Protein AF-A0A7W0NRJ9-F1 (afdb_monomer)

Mean predicted aligned error: 15.21 Å

Solvent-accessible surface area (backbone atoms only — not comparable to full-atom values): 19725 Å² total; per-residue (Å²): 136,92,80,89,81,91,82,90,84,88,82,87,83,92,80,91,77,92,79,79,96,82,75,88,87,76,81,85,84,82,76,90,82,81,79,84,78,66,95,60,90,52,57,76,75,44,75,50,74,46,76,39,23,44,79,23,52,74,53,70,38,83,90,74,54,32,39,38,40,37,43,63,55,18,24,75,44,75,41,65,35,34,44,39,33,23,60,34,48,59,67,90,72,71,48,91,59,50,38,50,31,61,47,27,33,37,43,31,38,41,62,90,36,46,26,86,82,11,44,32,43,37,35,38,46,48,41,82,77,87,39,88,58,90,82,30,54,46,36,37,40,30,38,86,89,64,55,54,40,82,36,66,55,44,82,42,82,93,50,27,37,38,26,57,48,39,35,63,59,54,45,65,68,41,77,79,55,89,52,87,67,55,46,55,37,34,46,45,25,37,18,34,84,64,47,68,56,50,82,80,49,68,49,68,18,30,56,54,96,71,31,60,33,90,87,47,79,61,70,92,60,46,41,29,33,38,38,38,30,43,26,66,90,52,49,54,74,79,40,22,68,57,52,44,49,50,65,67,37,63,51,97,89,36,64,56,44,71,40,44,36,34,49,42,62,54,62,59,40,62,57,68,57,54,8,29,52,49,8,46,61,47,36,73,59,61,71,42,90,54,49,75,32,29,31,40,40,18,28,32,58,18,37,59,29,49,46,38,7,38,74,56,27,70,80,83,33,47,35,41,82,62,23,70,94,36,49,81,46,74,40,68,58,77,41,88,84,46,67,63,77,73,81,78,130

Nearest PDB structures (foldseek):
  8vui-assembly1_D  TM=5.079E-01  e=4.599E-01  Homo sapiens
  5e4e-assembly1_B  TM=5.789E-01  e=2.475E+00  Homo sapiens
  6rd3-assembly1_B  TM=1.869E-01  e=3.343E+00  Klebsiella pneumoniae

Structure (mmCIF, N/CA/C/O backbone):
data_AF-A0A7W0NRJ9-F1
#
_entry.id   AF-A0A7W0NRJ9-F1
#
loop_
_atom_site.group_PDB
_atom_site.id
_atom_site.type_symbol
_atom_site.label_atom_id
_atom_site.label_alt_id
_atom_site.label_comp_id
_atom_site.label_asym_id
_atom_site.label_entity_id
_atom_site.label_seq_id
_atom_site.pdbx_PDB_ins_code
_atom_site.Cartn_x
_atom_site.Cartn_y
_atom_site.Cartn_z
_atom_site.occupancy
_atom_site.B_iso_or_equiv
_atom_site.auth_seq_id
_atom_site.auth_comp_id
_atom_site.auth_asym_id
_atom_site.auth_atom_id
_atom_site.pdbx_PDB_model_num
ATOM 1 N N . MET A 1 1 ? -35.776 -46.966 -64.853 1.00 34.44 1 MET A N 1
ATOM 2 C CA . MET A 1 1 ? -35.979 -48.423 -64.686 1.00 34.44 1 MET A CA 1
ATOM 3 C C . MET A 1 1 ? -34.654 -49.137 -64.908 1.00 34.44 1 MET A C 1
ATOM 5 O O . MET A 1 1 ? -33.998 -48.839 -65.892 1.00 34.44 1 MET A O 1
ATOM 9 N N . LYS A 1 2 ? -34.352 -50.097 -64.023 1.00 36.09 2 LYS A N 1
ATOM 10 C CA . LYS A 1 2 ? -33.257 -51.089 -64.047 1.00 36.09 2 LYS A CA 1
ATOM 11 C C . LYS A 1 2 ? -31.826 -50.587 -63.795 1.00 36.09 2 LYS A C 1
ATOM 13 O O . LYS A 1 2 ? -31.441 -49.482 -64.139 1.00 36.09 2 LYS A O 1
ATOM 18 N N . ALA A 1 3 ? -31.106 -51.437 -63.072 1.00 27.19 3 ALA A N 1
ATOM 19 C CA . ALA A 1 3 ? -30.014 -51.142 -62.161 1.00 27.19 3 ALA A CA 1
ATOM 20 C C . ALA A 1 3 ? -28.755 -51.968 -62.481 1.00 27.19 3 ALA A C 1
ATOM 22 O O . ALA A 1 3 ? -28.899 -53.057 -63.029 1.00 27.19 3 ALA A O 1
ATOM 23 N N . LYS A 1 4 ? -27.609 -51.514 -61.928 1.00 31.31 4 LYS A N 1
ATOM 24 C CA . LYS A 1 4 ? -26.447 -52.307 -61.435 1.00 31.31 4 LYS A CA 1
ATOM 25 C C . LYS A 1 4 ? -25.566 -53.050 -62.490 1.00 31.31 4 LYS A C 1
ATOM 27 O O . LYS A 1 4 ? -26.039 -53.325 -63.580 1.00 31.31 4 LYS A O 1
ATOM 32 N N . PRO A 1 5 ? -24.338 -53.515 -62.145 1.00 45.25 5 PRO A N 1
ATOM 33 C CA . PRO A 1 5 ? -23.173 -52.781 -61.612 1.00 45.25 5 PRO A CA 1
ATOM 34 C C . PRO A 1 5 ? -21.801 -53.300 -62.165 1.00 45.25 5 PRO A C 1
ATOM 36 O O . PRO A 1 5 ? -21.738 -54.260 -62.920 1.00 45.25 5 PRO A O 1
ATOM 39 N N . SER A 1 6 ? -20.704 -52.718 -61.651 1.00 31.30 6 SER A N 1
ATOM 40 C CA . SER A 1 6 ? -19.374 -53.321 -61.378 1.00 31.30 6 SER A CA 1
ATOM 41 C C . SER A 1 6 ? -18.466 -53.820 -62.515 1.00 31.30 6 SER A C 1
ATOM 43 O O . SER A 1 6 ? -18.839 -54.715 -63.261 1.00 31.30 6 SER A O 1
ATOM 45 N N . LEU A 1 7 ? -17.189 -53.402 -62.480 1.00 33.44 7 LEU A N 1
ATOM 46 C CA . LEU A 1 7 ? -16.050 -54.324 -62.308 1.00 33.44 7 LEU A CA 1
ATOM 47 C C . LEU A 1 7 ? -14.725 -53.586 -62.046 1.00 33.44 7 LEU A C 1
ATOM 49 O O . LEU A 1 7 ? -14.284 -52.735 -62.813 1.00 33.44 7 LEU A O 1
ATOM 53 N N . LEU A 1 8 ? -14.097 -53.975 -60.937 1.00 32.25 8 LEU A N 1
ATOM 54 C CA . LEU A 1 8 ? -12.696 -53.760 -60.593 1.00 32.25 8 LEU A CA 1
ATOM 55 C C . LEU A 1 8 ? -11.780 -54.486 -61.587 1.00 32.25 8 LEU A C 1
ATOM 57 O O . LEU A 1 8 ? -12.015 -55.656 -61.887 1.00 32.25 8 LEU A O 1
ATOM 61 N N . ARG A 1 9 ? -10.652 -53.867 -61.953 1.00 33.81 9 ARG A N 1
ATOM 62 C CA . ARG A 1 9 ? -9.397 -54.599 -62.182 1.00 33.81 9 ARG A CA 1
ATOM 63 C C . ARG A 1 9 ? -8.180 -53.707 -61.940 1.00 33.81 9 ARG A C 1
ATOM 65 O O . ARG A 1 9 ? -7.954 -52.718 -62.622 1.00 33.81 9 ARG A O 1
ATOM 72 N N . SER A 1 10 ? -7.417 -54.110 -60.931 1.00 32.47 10 SER A N 1
ATOM 73 C CA . SER A 1 10 ? -6.041 -53.719 -60.643 1.00 32.47 10 SER A CA 1
ATOM 74 C C . SER A 1 10 ? -5.111 -54.625 -61.454 1.00 32.47 10 SER A C 1
ATOM 76 O O . SER A 1 10 ? -5.352 -55.828 -61.442 1.00 32.47 10 SER A O 1
ATOM 78 N N . VAL A 1 11 ? -4.068 -54.072 -62.095 1.00 33.62 11 VAL A N 1
ATOM 79 C CA . VAL A 1 11 ? -2.729 -54.688 -62.229 1.00 33.62 11 VAL A CA 1
ATOM 80 C C . VAL A 1 11 ? -1.667 -53.591 -62.439 1.00 33.62 11 VAL A C 1
ATOM 82 O O . VAL A 1 11 ? -1.681 -52.864 -63.424 1.00 33.62 11 VAL A O 1
ATOM 85 N N . ARG A 1 12 ? -0.767 -53.518 -61.452 1.00 31.62 12 ARG A N 1
ATOM 86 C CA . ARG A 1 12 ? 0.677 -53.190 -61.440 1.00 31.62 12 ARG A CA 1
ATOM 87 C C . ARG A 1 12 ? 1.366 -52.821 -62.771 1.00 31.62 12 ARG A C 1
ATOM 89 O O . ARG A 1 12 ? 1.276 -53.579 -63.725 1.00 31.62 12 ARG A O 1
ATOM 96 N N . ALA A 1 13 ? 2.290 -51.854 -62.726 1.00 33.53 13 ALA A N 1
ATOM 97 C CA . ALA A 1 13 ? 3.729 -52.149 -62.603 1.00 33.53 13 ALA A CA 1
ATOM 98 C C . ALA A 1 13 ? 4.598 -50.877 -62.578 1.00 33.53 13 ALA A C 1
ATOM 100 O O . ALA A 1 13 ? 4.367 -49.913 -63.299 1.00 33.53 13 ALA A O 1
ATOM 101 N N . ASN A 1 14 ? 5.611 -50.946 -61.717 1.00 31.91 14 ASN A N 1
ATOM 102 C CA . ASN A 1 14 ? 6.700 -50.003 -61.508 1.00 31.91 14 ASN A CA 1
ATOM 103 C C . ASN A 1 14 ? 7.502 -49.727 -62.782 1.00 31.91 14 ASN A C 1
ATOM 105 O O . ASN A 1 14 ? 7.974 -50.676 -63.403 1.00 31.91 14 ASN A O 1
ATOM 109 N N . ILE A 1 15 ? 7.818 -48.455 -63.037 1.00 37.41 15 ILE A N 1
ATOM 110 C CA . ILE A 1 15 ? 9.082 -48.068 -63.672 1.00 37.41 15 ILE A CA 1
ATOM 111 C C . ILE A 1 15 ? 9.657 -46.887 -62.887 1.00 37.41 15 ILE A C 1
ATOM 113 O O . ILE A 1 15 ? 9.088 -45.799 -62.841 1.00 37.41 15 ILE A O 1
ATOM 117 N N . PHE A 1 16 ? 10.780 -47.160 -62.227 1.00 33.47 16 PHE A N 1
ATOM 118 C CA . PHE A 1 16 ? 11.675 -46.184 -61.626 1.00 33.47 16 PHE A CA 1
ATOM 119 C C . PHE A 1 16 ? 12.359 -45.360 -62.724 1.00 33.47 16 PHE A C 1
ATOM 121 O O . PHE A 1 16 ? 12.925 -45.926 -63.656 1.00 33.47 16 PHE A O 1
ATOM 128 N N . ALA A 1 17 ? 12.395 -44.041 -62.546 1.00 36.28 17 ALA A N 1
ATOM 129 C CA . ALA A 1 17 ? 13.439 -43.174 -63.083 1.00 36.28 17 ALA A CA 1
ATOM 130 C C . ALA A 1 17 ? 13.897 -42.232 -61.950 1.00 36.28 17 ALA A C 1
ATOM 132 O O . ALA A 1 17 ? 13.049 -41.749 -61.193 1.00 36.28 17 ALA A O 1
ATOM 133 N N . PRO A 1 18 ? 15.211 -42.013 -61.763 1.00 37.62 18 PRO A N 1
ATOM 134 C CA . PRO A 1 18 ? 15.741 -41.313 -60.601 1.00 37.62 18 PRO A CA 1
ATOM 135 C C . PRO A 1 18 ? 15.614 -39.800 -60.801 1.00 37.62 18 PRO A C 1
ATOM 137 O O . PRO A 1 18 ? 16.120 -39.254 -61.779 1.00 37.62 18 PRO A O 1
ATOM 140 N N . LEU A 1 19 ? 14.950 -39.115 -59.868 1.00 37.81 19 LEU A N 1
ATOM 141 C CA . LEU A 1 19 ? 14.938 -37.655 -59.808 1.00 37.81 19 LEU A CA 1
ATOM 142 C C . LEU A 1 19 ? 15.824 -37.172 -58.662 1.00 37.81 19 LEU A C 1
ATOM 144 O O . LEU A 1 19 ? 15.812 -37.706 -57.555 1.00 37.81 19 LEU A O 1
ATOM 148 N N . SER A 1 20 ? 16.621 -36.176 -59.021 1.00 42.75 20 SER A N 1
ATOM 149 C CA . SER A 1 20 ? 17.814 -35.659 -58.371 1.00 42.75 20 SER A CA 1
ATOM 150 C C . SER A 1 20 ? 17.595 -34.996 -57.012 1.00 42.75 20 SER A C 1
ATOM 152 O O . SER A 1 20 ? 16.600 -34.321 -56.745 1.00 42.75 20 SER A O 1
ATOM 154 N N . ASP A 1 21 ? 18.631 -35.136 -56.199 1.00 52.66 21 ASP A N 1
ATOM 155 C CA . ASP A 1 21 ? 18.751 -34.832 -54.781 1.00 52.66 21 ASP A CA 1
ATOM 156 C C . ASP A 1 21 ? 19.113 -33.357 -54.492 1.00 52.66 21 ASP A C 1
ATOM 158 O O . ASP A 1 21 ? 20.186 -33.070 -53.973 1.00 52.66 21 ASP A O 1
ATOM 162 N N . GLN A 1 22 ? 18.258 -32.385 -54.859 1.00 44.44 22 GLN A N 1
ATOM 163 C CA . GLN A 1 22 ? 18.506 -30.955 -54.548 1.00 44.44 22 GLN A CA 1
ATOM 164 C C . GLN A 1 22 ? 17.258 -30.085 -54.274 1.00 44.44 22 GLN A C 1
ATOM 166 O O . GLN A 1 22 ? 17.263 -28.874 -54.495 1.00 44.44 22 GLN A O 1
ATOM 171 N N . SER A 1 23 ? 16.162 -30.645 -53.748 1.00 38.38 23 SER A N 1
ATOM 172 C CA . SER A 1 23 ? 14.974 -29.817 -53.418 1.00 38.38 23 SER A CA 1
ATOM 173 C C . SER A 1 23 ? 14.207 -30.218 -52.155 1.00 38.38 23 SER A C 1
ATOM 175 O O . SER A 1 23 ? 13.103 -29.731 -51.930 1.00 38.38 23 SER A O 1
ATOM 177 N N . ARG A 1 24 ? 14.774 -31.076 -51.294 1.00 40.62 24 ARG A N 1
ATOM 178 C CA . ARG A 1 24 ? 14.127 -31.515 -50.038 1.00 40.62 24 ARG A CA 1
ATOM 179 C C . ARG A 1 24 ? 14.558 -30.754 -48.777 1.00 40.62 24 ARG A C 1
ATOM 181 O O . ARG A 1 24 ? 14.032 -31.018 -47.704 1.00 40.62 24 ARG A O 1
ATOM 188 N N . ILE A 1 25 ? 15.413 -29.739 -48.903 1.00 44.75 25 ILE A N 1
ATOM 189 C CA . ILE A 1 25 ? 15.773 -28.816 -47.814 1.00 44.75 25 ILE A CA 1
ATOM 190 C C . ILE A 1 25 ? 15.317 -27.411 -48.214 1.00 44.75 25 ILE A C 1
ATOM 192 O O . ILE A 1 25 ? 16.135 -26.594 -48.620 1.00 44.75 25 ILE A O 1
ATOM 196 N N . ARG A 1 26 ? 14.000 -27.159 -48.202 1.00 37.75 26 ARG A N 1
ATOM 197 C CA . ARG A 1 26 ? 13.393 -25.800 -48.198 1.00 37.75 26 ARG A CA 1
ATOM 198 C C . ARG A 1 26 ? 11.864 -25.763 -48.048 1.00 37.75 26 ARG A C 1
ATOM 200 O O . ARG A 1 26 ? 11.296 -24.681 -48.046 1.00 37.75 26 ARG A O 1
ATOM 207 N N . VAL A 1 27 ? 11.200 -26.902 -47.822 1.00 34.47 27 VAL A N 1
ATOM 208 C CA . VAL A 1 27 ? 9.746 -26.978 -47.542 1.00 34.47 27 VAL A CA 1
ATOM 209 C C . VAL A 1 27 ? 9.474 -27.555 -46.138 1.00 34.47 27 VAL A C 1
ATOM 211 O O . VAL A 1 27 ? 8.474 -28.214 -45.900 1.00 34.47 27 VAL A O 1
ATOM 214 N N . LEU A 1 28 ? 10.375 -27.304 -45.176 1.00 32.22 28 LEU A N 1
ATOM 215 C CA . LEU A 1 28 ? 10.185 -27.674 -43.760 1.00 32.22 28 LEU A CA 1
ATOM 216 C C . LEU A 1 28 ? 10.153 -26.465 -42.800 1.00 32.22 28 LEU A C 1
ATOM 218 O O . LEU A 1 28 ? 10.250 -26.639 -41.590 1.00 32.22 28 LEU A O 1
ATOM 222 N N . CYS A 1 29 ? 10.005 -25.240 -43.317 1.00 33.81 29 CYS A N 1
ATOM 223 C CA . CYS A 1 29 ? 9.881 -24.028 -42.489 1.00 33.81 29 CYS A CA 1
ATOM 224 C C . CYS A 1 29 ? 8.670 -23.146 -42.831 1.00 33.81 29 CYS A C 1
ATOM 226 O O . CYS A 1 29 ? 8.596 -22.023 -42.344 1.00 33.81 29 CYS A O 1
ATOM 228 N N . LEU A 1 30 ? 7.716 -23.612 -43.644 1.00 34.53 30 LEU A N 1
ATOM 229 C CA . LEU A 1 30 ? 6.590 -22.769 -44.059 1.00 34.53 30 LEU A CA 1
ATOM 230 C C . LEU A 1 30 ? 5.274 -23.553 -44.196 1.00 34.53 30 LEU A C 1
ATOM 232 O O . LEU A 1 30 ? 4.778 -23.776 -45.291 1.00 34.53 30 LEU A O 1
ATOM 236 N N . ALA A 1 31 ? 4.747 -23.989 -43.052 1.00 31.72 31 ALA A N 1
ATOM 237 C CA . ALA A 1 31 ? 3.330 -24.251 -42.763 1.00 31.72 31 ALA A CA 1
ATOM 238 C C . ALA A 1 31 ? 3.253 -24.474 -41.237 1.00 31.72 31 ALA A C 1
ATOM 240 O O . ALA A 1 31 ? 3.707 -25.492 -40.732 1.00 31.72 31 ALA A O 1
ATOM 241 N N . ALA A 1 32 ? 3.003 -23.452 -40.421 1.00 36.69 32 ALA A N 1
ATOM 242 C CA . ALA A 1 32 ? 1.667 -22.945 -40.116 1.00 36.69 32 ALA A CA 1
ATOM 243 C C . ALA A 1 32 ? 0.686 -24.061 -39.710 1.00 36.69 32 ALA A C 1
ATOM 245 O O . ALA A 1 32 ? 0.017 -24.632 -40.559 1.00 36.69 32 ALA A O 1
ATOM 246 N N . THR A 1 33 ? 0.573 -24.294 -38.401 1.00 38.38 33 THR A N 1
ATOM 247 C CA . THR A 1 33 ? -0.696 -24.614 -37.720 1.00 38.38 33 THR A CA 1
ATOM 248 C C . THR A 1 33 ? -0.498 -24.284 -36.238 1.00 38.38 33 THR A C 1
ATOM 250 O O . THR A 1 33 ? 0.331 -24.899 -35.579 1.00 38.38 33 THR A O 1
ATOM 253 N N . ILE A 1 34 ? -0.969 -23.124 -35.779 1.00 37.94 34 ILE A N 1
ATOM 254 C CA . ILE A 1 34 ? -2.354 -22.839 -35.356 1.00 37.94 34 ILE A CA 1
ATOM 255 C C . ILE A 1 34 ? -2.509 -23.138 -33.859 1.00 37.94 34 ILE A C 1
ATOM 257 O O . ILE A 1 34 ? -2.571 -24.281 -33.428 1.00 37.94 34 ILE A O 1
ATOM 261 N N . PHE A 1 35 ? -2.545 -22.035 -33.105 1.00 37.84 35 PHE A N 1
ATOM 262 C CA . PHE A 1 35 ? -3.502 -21.765 -32.037 1.00 37.84 35 PHE A CA 1
ATOM 263 C C . PHE A 1 35 ? -3.818 -22.928 -31.085 1.00 37.84 35 PHE A C 1
ATOM 265 O O . PHE A 1 35 ? -4.818 -23.624 -31.230 1.00 37.84 35 PHE A O 1
ATOM 272 N N . CYS A 1 36 ? -3.080 -22.980 -29.979 1.00 27.23 36 CYS A N 1
ATOM 273 C CA . CYS A 1 36 ? -3.780 -23.068 -28.704 1.00 27.23 36 CYS A CA 1
ATOM 274 C C . CYS A 1 36 ? -4.174 -21.640 -28.319 1.00 27.23 36 CYS A C 1
ATOM 276 O O . CYS A 1 36 ? -3.378 -20.907 -27.737 1.00 27.23 36 CYS A O 1
ATOM 278 N N . ALA A 1 37 ? -5.401 -21.245 -28.675 1.00 33.56 37 ALA A N 1
ATOM 279 C CA . ALA A 1 37 ? -6.113 -20.209 -27.939 1.00 33.56 37 ALA A CA 1
ATOM 280 C C . ALA A 1 37 ? -6.308 -20.725 -26.510 1.00 33.56 37 ALA A C 1
ATOM 282 O O . ALA A 1 37 ? -7.325 -21.328 -26.179 1.00 33.56 37 ALA A O 1
ATOM 283 N N . SER A 1 38 ? -5.324 -20.489 -25.649 1.00 31.44 38 SER A N 1
ATOM 284 C CA . SER A 1 38 ? -5.670 -20.137 -24.285 1.00 31.44 38 SER A CA 1
ATOM 285 C C . SER A 1 38 ? -6.318 -18.764 -24.374 1.00 31.44 38 SER A C 1
ATOM 287 O O . SER A 1 38 ? -5.691 -17.821 -24.854 1.00 31.44 38 SER A O 1
ATOM 289 N N . ILE A 1 39 ? -7.578 -18.669 -23.965 1.00 37.59 39 ILE A N 1
ATOM 290 C CA . ILE A 1 39 ? -8.245 -17.405 -23.662 1.00 37.59 39 ILE A CA 1
ATOM 291 C C . ILE A 1 39 ? -7.386 -16.743 -22.577 1.00 37.59 39 ILE A C 1
ATOM 293 O O . ILE A 1 39 ? -7.495 -17.081 -21.403 1.00 37.59 39 ILE A O 1
ATOM 297 N N . ALA A 1 40 ? -6.437 -15.910 -22.985 1.00 40.59 40 ALA A N 1
ATOM 298 C CA . ALA A 1 40 ? -5.506 -15.229 -22.105 1.00 40.59 40 ALA A CA 1
ATOM 299 C C . ALA A 1 40 ? -5.586 -13.739 -22.426 1.00 40.59 40 ALA A C 1
ATOM 301 O O . ALA A 1 40 ? -5.553 -13.342 -23.589 1.00 40.59 40 ALA A O 1
ATOM 302 N N . ASP A 1 41 ? -5.779 -12.956 -21.373 1.00 55.06 41 ASP A N 1
ATOM 303 C CA . ASP A 1 41 ? -5.883 -11.503 -21.382 1.00 55.06 41 ASP A CA 1
ATOM 304 C C . ASP A 1 41 ? -4.777 -10.836 -22.235 1.00 55.06 41 ASP A C 1
ATOM 306 O O . ASP A 1 41 ? -3.597 -11.130 -22.052 1.00 55.06 41 ASP A O 1
ATOM 310 N N . GLY A 1 42 ? -5.171 -9.898 -23.111 1.00 65.06 42 GLY A N 1
ATOM 311 C CA . GLY A 1 42 ? -4.299 -8.970 -23.851 1.00 65.06 42 GLY A CA 1
ATOM 312 C C . GLY A 1 42 ? -3.677 -9.503 -25.153 1.00 65.06 42 GLY A C 1
ATOM 313 O O . GLY A 1 42 ? -2.989 -10.516 -25.166 1.00 65.06 42 GLY A O 1
ATOM 314 N N . ALA A 1 43 ? -3.869 -8.790 -26.270 1.00 88.25 43 ALA A N 1
ATOM 315 C CA . ALA A 1 43 ? -3.147 -9.047 -27.518 1.00 88.25 43 ALA A CA 1
ATOM 316 C C . ALA A 1 43 ? -1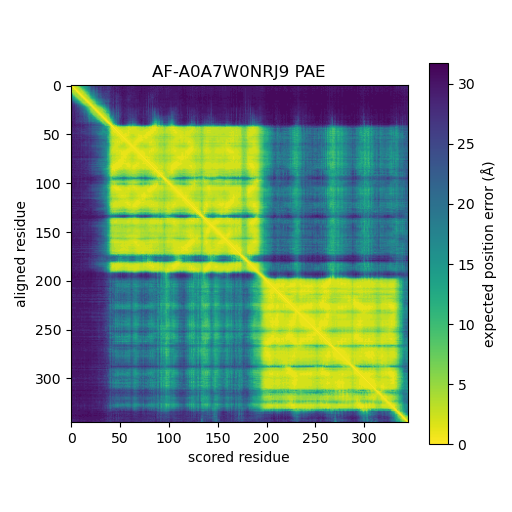.777 -8.350 -27.485 1.00 88.25 43 ALA A C 1
ATOM 318 O O . ALA A 1 43 ? -1.704 -7.163 -27.179 1.00 88.25 43 ALA A O 1
ATOM 319 N N . THR A 1 44 ? -0.690 -9.041 -27.835 1.00 92.44 44 THR A N 1
ATOM 320 C CA . THR A 1 44 ? 0.640 -8.413 -27.906 1.00 92.44 44 THR A CA 1
ATOM 321 C C . THR A 1 44 ? 0.693 -7.376 -29.033 1.00 92.44 44 THR A C 1
ATOM 323 O O . THR A 1 44 ? 0.576 -7.723 -30.207 1.00 92.44 44 THR A O 1
ATOM 326 N N . LEU A 1 45 ? 0.892 -6.104 -28.676 1.00 92.38 45 LEU A N 1
ATOM 327 C CA . LEU A 1 45 ? 1.046 -4.981 -29.609 1.00 92.38 45 LEU A CA 1
ATOM 328 C C . LEU A 1 45 ? 2.464 -4.900 -30.174 1.00 92.38 45 LEU A C 1
ATOM 330 O O . LEU A 1 45 ? 2.663 -4.529 -31.328 1.00 92.38 45 LEU A O 1
ATOM 334 N N . PHE A 1 46 ? 3.458 -5.222 -29.348 1.00 95.12 46 PHE A N 1
ATOM 335 C CA . PHE A 1 46 ? 4.864 -5.128 -29.712 1.00 95.12 46 PHE A CA 1
ATOM 336 C C . PHE A 1 46 ? 5.703 -6.148 -28.945 1.00 95.12 46 PHE A C 1
ATOM 338 O O . PHE A 1 46 ? 5.505 -6.364 -27.752 1.00 95.12 46 PHE A O 1
ATOM 345 N N . SER A 1 47 ? 6.687 -6.747 -29.613 1.00 96.62 47 SER A N 1
ATOM 346 C CA . SER A 1 47 ? 7.699 -7.573 -28.960 1.00 96.62 47 SER A CA 1
ATOM 347 C C . SER A 1 47 ? 9.028 -7.449 -29.688 1.00 96.62 47 SER A C 1
ATOM 349 O O . SER A 1 47 ? 9.111 -7.665 -30.897 1.00 96.62 47 SER A O 1
ATOM 351 N N . GLN A 1 48 ? 10.081 -7.114 -28.950 1.00 97.25 48 GLN A N 1
ATOM 352 C CA . GLN A 1 48 ? 11.437 -7.012 -29.475 1.00 97.25 48 GLN A CA 1
ATOM 353 C C . GLN A 1 48 ? 12.397 -7.748 -28.556 1.00 97.25 48 GLN A C 1
ATOM 355 O O . GLN A 1 48 ? 12.376 -7.570 -27.342 1.00 97.25 48 GLN A O 1
ATOM 360 N N . THR A 1 49 ? 13.282 -8.552 -29.147 1.00 97.12 49 THR A N 1
ATOM 361 C CA . THR A 1 49 ? 14.427 -9.136 -28.444 1.00 97.12 49 THR A CA 1
ATOM 362 C C . THR A 1 49 ? 15.719 -8.653 -29.080 1.00 97.12 49 THR A C 1
ATOM 364 O O . THR A 1 49 ? 15.959 -8.907 -30.259 1.00 97.12 49 THR A O 1
ATOM 367 N N . ALA A 1 50 ? 16.574 -8.001 -28.296 1.00 96.81 50 ALA A N 1
ATOM 368 C CA . ALA A 1 50 ? 17.892 -7.547 -28.726 1.00 96.81 50 ALA A CA 1
ATOM 369 C C . ALA A 1 50 ? 18.992 -8.212 -27.894 1.00 96.81 50 ALA A C 1
ATOM 371 O O . ALA A 1 50 ? 18.830 -8.459 -26.702 1.00 96.81 50 ALA A O 1
ATOM 372 N N . LYS A 1 51 ? 20.140 -8.505 -28.514 1.00 97.12 51 LYS A N 1
ATOM 373 C CA . LYS A 1 51 ? 21.334 -8.963 -27.789 1.00 97.12 51 LYS A CA 1
ATOM 374 C C . LYS A 1 51 ? 22.152 -7.747 -27.365 1.00 97.12 51 LYS A C 1
ATOM 376 O O . LYS A 1 51 ? 22.920 -7.224 -28.168 1.00 97.12 51 LYS A O 1
ATOM 381 N N . ILE A 1 52 ? 22.001 -7.328 -26.113 1.00 97.12 52 ILE A N 1
ATOM 382 C CA . ILE A 1 52 ? 22.694 -6.164 -25.548 1.00 97.12 52 ILE A CA 1
ATOM 383 C C . ILE A 1 52 ? 23.970 -6.626 -24.843 1.00 97.12 52 ILE A C 1
ATOM 385 O O . ILE A 1 52 ? 23.982 -7.661 -24.179 1.00 97.12 52 ILE A O 1
ATOM 389 N N . GLY A 1 53 ? 25.073 -5.902 -25.041 1.00 95.88 53 GLY A N 1
ATOM 390 C CA . GLY A 1 53 ? 26.374 -6.184 -24.426 1.00 95.88 53 GLY A CA 1
ATOM 391 C C . GLY A 1 53 ? 26.976 -4.945 -23.767 1.00 95.88 53 GLY A C 1
ATOM 392 O O . GLY A 1 53 ? 26.266 -4.001 -23.444 1.00 95.88 53 GLY A O 1
ATOM 393 N N . ARG A 1 54 ? 28.304 -4.924 -23.604 1.00 96.69 54 ARG A N 1
ATOM 394 C CA . ARG A 1 54 ? 29.030 -3.841 -22.909 1.00 96.69 54 ARG A CA 1
ATOM 395 C C . ARG A 1 54 ? 28.843 -2.448 -23.511 1.00 96.69 54 ARG A C 1
ATOM 397 O O . ARG A 1 54 ? 29.015 -1.474 -22.797 1.00 96.69 54 ARG A O 1
ATOM 404 N N . SER A 1 55 ? 28.509 -2.338 -24.793 1.00 97.06 55 SER A N 1
ATOM 405 C CA . SER A 1 55 ? 28.234 -1.051 -25.442 1.00 97.06 55 SER A CA 1
ATOM 406 C C . SER A 1 55 ? 26.913 -0.412 -25.003 1.00 97.06 55 SER A C 1
ATOM 408 O O . SER A 1 55 ? 26.644 0.712 -25.406 1.00 97.06 55 SER A O 1
ATOM 410 N N . GLY A 1 56 ? 26.080 -1.121 -24.233 1.00 97.12 56 GLY A N 1
ATOM 411 C CA . GLY A 1 56 ? 24.707 -0.706 -23.975 1.00 97.12 56 GLY A CA 1
ATOM 412 C C . GLY A 1 56 ? 23.813 -0.915 -25.197 1.00 97.12 56 GLY A C 1
ATOM 413 O O . GLY A 1 56 ? 24.183 -1.614 -26.153 1.00 97.12 56 GLY A O 1
ATOM 414 N N . GLY A 1 57 ? 22.618 -0.339 -25.145 1.00 97.12 57 GLY A N 1
ATOM 415 C CA . GLY A 1 57 ? 21.644 -0.377 -26.231 1.00 97.12 57 GLY A CA 1
ATOM 416 C C . GLY A 1 57 ? 20.241 -0.007 -25.768 1.00 97.12 57 GLY A C 1
ATOM 417 O O . GLY A 1 57 ? 20.002 0.198 -24.582 1.00 97.12 57 GLY A O 1
ATOM 418 N N . THR A 1 58 ? 19.307 0.030 -26.712 1.00 97.00 58 THR A N 1
ATOM 419 C CA . THR A 1 58 ? 17.905 0.367 -26.447 1.00 97.00 58 THR A CA 1
ATOM 420 C C . THR A 1 58 ? 16.997 -0.704 -27.037 1.00 97.00 58 THR A C 1
ATOM 422 O O . THR A 1 58 ? 17.257 -1.222 -28.126 1.00 97.00 58 THR A O 1
ATOM 425 N N . VAL A 1 59 ? 15.930 -1.032 -26.315 1.00 97.06 59 VAL A N 1
ATOM 426 C CA . VAL A 1 59 ? 14.763 -1.757 -26.832 1.00 97.06 59 VAL A CA 1
ATOM 427 C C . VAL A 1 59 ? 13.529 -0.907 -26.581 1.00 97.06 59 VAL A C 1
ATOM 429 O O . VAL A 1 59 ? 13.417 -0.285 -25.528 1.00 97.06 59 VAL A O 1
ATOM 432 N N . GLY A 1 60 ? 12.612 -0.829 -27.537 1.00 95.62 60 GLY A N 1
ATOM 433 C CA . GLY A 1 60 ? 11.482 0.085 -27.408 1.00 95.62 60 GLY A CA 1
ATOM 434 C C . GLY A 1 60 ? 10.523 0.051 -28.584 1.00 95.62 60 GLY A C 1
ATOM 435 O O . GLY A 1 60 ? 10.879 -0.392 -29.674 1.00 95.62 60 GLY A O 1
ATOM 436 N N . SER A 1 61 ? 9.312 0.539 -28.342 1.00 94.75 61 SER A N 1
ATOM 437 C CA . SER A 1 61 ? 8.237 0.681 -29.315 1.00 94.75 61 SER A CA 1
ATOM 438 C C . SER A 1 61 ? 7.844 2.144 -29.412 1.00 94.75 61 SER A C 1
ATOM 440 O O . SER A 1 61 ? 7.301 2.692 -28.458 1.00 94.75 61 SER A O 1
ATOM 442 N N . SER A 1 62 ? 8.050 2.757 -30.577 1.00 92.00 62 SER A N 1
ATOM 443 C CA . SER A 1 62 ? 7.534 4.101 -30.850 1.00 92.00 62 SER A CA 1
ATOM 444 C C . SER A 1 62 ? 6.008 4.133 -30.933 1.00 92.00 62 SER A C 1
ATOM 446 O O . SER A 1 62 ? 5.402 5.146 -30.622 1.00 92.00 62 SER A O 1
ATOM 448 N N . THR A 1 63 ? 5.365 3.027 -31.324 1.00 88.50 63 THR A N 1
ATOM 449 C CA . THR A 1 63 ? 3.899 2.945 -31.414 1.00 88.50 63 THR A CA 1
ATOM 450 C C . THR A 1 63 ? 3.232 2.916 -30.042 1.00 88.50 63 THR A C 1
ATOM 452 O O . THR A 1 63 ? 2.134 3.439 -29.896 1.00 88.50 63 THR A O 1
ATOM 455 N N . ALA A 1 64 ? 3.876 2.297 -29.050 1.00 89.44 64 ALA A N 1
ATOM 456 C CA . ALA A 1 64 ? 3.368 2.240 -27.679 1.00 89.44 64 ALA A CA 1
ATOM 457 C C . ALA A 1 64 ? 4.018 3.276 -26.745 1.00 89.44 64 ALA A C 1
ATOM 459 O O . ALA A 1 64 ? 3.681 3.306 -25.566 1.00 89.44 64 ALA A O 1
ATOM 460 N N . ASP A 1 65 ? 4.956 4.072 -27.265 1.00 93.69 65 ASP A N 1
ATOM 461 C CA . ASP A 1 65 ? 5.745 5.075 -26.539 1.00 93.69 65 ASP A CA 1
ATOM 462 C C . ASP A 1 65 ? 6.488 4.516 -25.304 1.00 93.69 65 ASP A C 1
ATOM 464 O O . ASP A 1 65 ? 6.575 5.120 -24.238 1.00 93.69 65 ASP A O 1
ATOM 468 N N . VAL A 1 66 ? 7.017 3.294 -25.437 1.00 95.88 66 VAL A N 1
ATOM 469 C CA . VAL A 1 66 ? 7.728 2.575 -24.366 1.00 95.88 66 VAL A CA 1
ATOM 470 C C . VAL A 1 66 ? 9.174 2.355 -24.771 1.00 95.88 66 VAL A C 1
ATOM 472 O O . VAL A 1 66 ? 9.439 1.729 -25.800 1.00 95.88 66 VAL A O 1
ATOM 475 N N . PHE A 1 67 ? 10.118 2.767 -23.924 1.00 96.69 67 PHE A N 1
ATOM 476 C CA . PHE A 1 67 ? 11.549 2.610 -24.188 1.00 96.69 67 PHE A CA 1
ATOM 477 C C . PHE A 1 67 ? 12.302 2.110 -22.961 1.00 96.69 67 PHE A C 1
ATOM 479 O O . PHE A 1 67 ? 12.064 2.543 -21.839 1.00 96.69 67 PHE A O 1
ATOM 486 N N . VAL A 1 68 ? 13.260 1.215 -23.182 1.00 97.31 68 VAL A N 1
ATOM 487 C CA . VAL A 1 68 ? 14.223 0.772 -22.175 1.00 97.31 68 VAL A CA 1
ATOM 488 C C . VAL A 1 68 ? 15.619 0.980 -22.736 1.00 97.31 68 VAL A C 1
ATOM 490 O O . 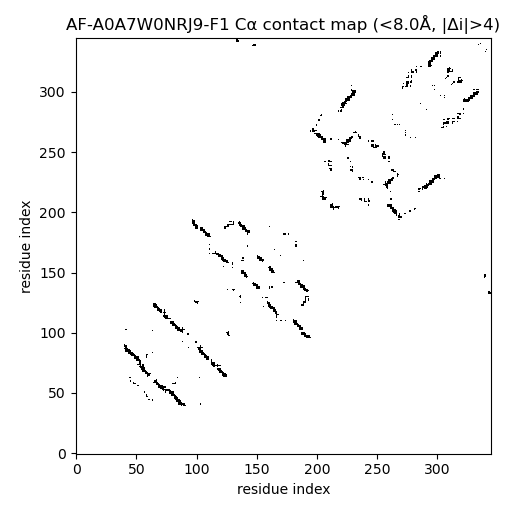VAL A 1 68 ? 16.011 0.337 -23.713 1.00 97.31 68 VAL A O 1
ATOM 493 N N . THR A 1 69 ? 16.373 1.864 -22.097 1.00 97.75 69 THR A N 1
ATOM 494 C CA . THR A 1 69 ? 17.768 2.157 -22.424 1.00 97.75 69 THR A CA 1
ATOM 495 C C . THR A 1 69 ? 18.678 1.522 -21.386 1.00 97.75 69 THR A C 1
ATOM 497 O O . THR A 1 69 ? 18.447 1.619 -20.182 1.00 97.75 69 THR A O 1
ATOM 500 N N . ILE A 1 70 ? 19.717 0.850 -21.867 1.00 97.38 70 ILE A N 1
ATOM 501 C CA . ILE A 1 70 ? 20.726 0.170 -21.064 1.00 97.38 70 ILE A CA 1
ATOM 502 C C . ILE A 1 70 ? 22.050 0.887 -21.280 1.00 97.38 70 ILE A C 1
ATOM 504 O O . ILE A 1 70 ? 22.558 0.920 -22.406 1.00 97.38 70 ILE A O 1
ATOM 508 N N . ASP A 1 71 ? 22.609 1.426 -20.200 1.00 96.62 71 ASP A N 1
ATOM 509 C CA . ASP A 1 71 ? 23.819 2.239 -20.268 1.00 96.62 71 ASP A CA 1
ATOM 510 C C . ASP A 1 71 ? 25.045 1.410 -20.704 1.00 96.62 71 ASP A C 1
ATOM 512 O O . ASP A 1 71 ? 25.147 0.208 -20.406 1.00 96.62 71 ASP A O 1
ATOM 516 N N . PRO A 1 72 ? 26.028 2.024 -21.389 1.00 97.19 72 PRO A N 1
ATOM 517 C CA . PRO A 1 72 ? 27.319 1.390 -21.624 1.00 97.19 72 PRO A CA 1
ATOM 518 C C . PRO A 1 72 ? 27.947 0.892 -20.313 1.00 97.19 72 PRO A C 1
ATOM 520 O O . PRO A 1 72 ? 27.959 1.581 -19.299 1.00 97.19 72 PRO A O 1
ATOM 523 N N . GLY A 1 73 ? 28.474 -0.331 -20.319 1.00 95.69 73 GLY A N 1
ATOM 524 C CA . GLY A 1 73 ? 29.061 -0.977 -19.141 1.00 95.69 73 GLY A CA 1
ATOM 525 C C . GLY A 1 73 ? 28.055 -1.617 -18.177 1.00 95.69 73 GLY A C 1
ATOM 526 O O . GLY A 1 73 ? 28.476 -2.353 -17.281 1.00 95.69 73 GLY A O 1
ATOM 527 N N . ALA A 1 74 ? 26.743 -1.437 -18.377 1.00 96.56 74 ALA A N 1
ATOM 528 C CA . ALA A 1 74 ? 25.725 -2.080 -17.544 1.00 96.56 74 ALA A CA 1
ATOM 529 C C . ALA A 1 74 ? 25.758 -3.615 -17.660 1.00 96.56 74 ALA A C 1
ATOM 531 O O . ALA A 1 74 ? 25.479 -4.327 -16.700 1.00 96.56 74 ALA A O 1
ATOM 532 N N . PHE A 1 75 ? 26.118 -4.154 -18.828 1.00 97.06 75 PHE A N 1
ATOM 533 C CA . PHE A 1 75 ? 26.183 -5.599 -19.070 1.00 97.06 75 PHE A CA 1
ATOM 534 C C . PHE A 1 75 ? 27.641 -6.065 -19.171 1.00 97.06 75 PHE A C 1
ATOM 536 O O . PHE A 1 75 ? 28.416 -5.555 -19.976 1.00 97.06 75 PHE A O 1
ATOM 543 N N . THR A 1 76 ? 28.014 -7.096 -18.412 1.00 96.69 76 THR A N 1
ATOM 544 C CA . THR A 1 76 ? 29.362 -7.700 -18.397 1.00 96.69 76 THR A CA 1
ATOM 545 C C . THR A 1 76 ? 29.652 -8.552 -19.637 1.00 96.69 76 THR A C 1
ATOM 547 O O . THR A 1 76 ? 30.815 -8.682 -20.042 1.00 96.69 76 THR A O 1
ATOM 550 N N . ARG A 1 77 ? 28.604 -9.099 -20.269 1.00 96.00 77 ARG A N 1
ATOM 551 C CA . ARG A 1 77 ? 28.639 -9.895 -21.508 1.00 96.00 77 ARG A CA 1
ATOM 552 C C . ARG A 1 77 ? 27.346 -9.731 -22.309 1.00 96.00 77 ARG A C 1
ATOM 554 O O . ARG A 1 77 ? 26.363 -9.208 -21.796 1.00 96.00 77 ARG A O 1
ATOM 561 N N . ARG A 1 78 ? 27.344 -10.174 -23.573 1.00 97.00 78 ARG A N 1
ATOM 562 C CA . ARG A 1 78 ? 26.142 -10.118 -24.423 1.00 97.00 78 ARG A CA 1
ATOM 563 C C . ARG A 1 78 ? 25.043 -11.023 -23.863 1.00 97.00 78 ARG A C 1
ATOM 565 O O . ARG A 1 78 ? 25.291 -12.207 -23.652 1.00 97.00 78 ARG A O 1
ATOM 572 N N . SER A 1 79 ? 23.840 -10.484 -23.697 1.00 95.69 79 SER A N 1
ATOM 573 C CA . SER A 1 79 ? 22.664 -11.213 -23.220 1.00 95.69 79 SER A CA 1
ATOM 574 C C . SER A 1 79 ? 21.400 -10.762 -23.960 1.00 95.69 79 SER A C 1
ATOM 576 O O . SER A 1 79 ? 21.308 -9.589 -24.333 1.00 95.69 79 SER A O 1
ATOM 578 N N . PRO A 1 80 ? 20.437 -11.661 -24.238 1.00 96.12 80 PRO A N 1
ATOM 579 C CA . PRO A 1 80 ? 19.150 -11.258 -24.785 1.00 96.12 80 PRO A CA 1
ATOM 580 C C . PRO A 1 80 ? 18.339 -10.457 -23.760 1.00 96.12 80 PRO A C 1
ATOM 582 O O . PRO A 1 80 ? 18.134 -10.902 -22.632 1.00 96.12 80 PRO A O 1
ATOM 585 N N . VAL A 1 81 ? 17.834 -9.311 -24.202 1.00 96.81 81 VAL A N 1
ATOM 586 C CA . VAL A 1 81 ? 16.847 -8.487 -23.505 1.00 96.81 81 VAL A CA 1
ATOM 587 C C . VAL A 1 81 ? 15.587 -8.471 -24.354 1.00 96.81 81 VAL A C 1
ATOM 589 O O . VAL A 1 81 ? 15.654 -8.148 -25.541 1.00 96.81 81 VAL A O 1
ATOM 592 N N . THR A 1 82 ? 14.457 -8.846 -23.761 1.00 97.19 82 THR A N 1
ATOM 593 C CA . THR A 1 82 ? 13.158 -8.875 -24.436 1.00 97.19 82 THR A CA 1
ATOM 594 C C . THR A 1 82 ? 12.222 -7.861 -23.799 1.00 97.19 82 THR A C 1
ATOM 596 O O . THR A 1 82 ? 11.987 -7.921 -22.596 1.00 97.19 82 THR A O 1
ATOM 599 N N . LEU A 1 83 ? 11.662 -6.969 -24.609 1.00 97.38 83 LEU A N 1
ATOM 600 C CA . LEU A 1 83 ? 10.573 -6.073 -24.234 1.00 97.38 83 LEU A CA 1
ATOM 601 C C . LEU A 1 83 ? 9.299 -6.551 -24.929 1.00 97.38 83 LEU A C 1
ATOM 603 O O . LEU A 1 83 ? 9.311 -6.794 -26.134 1.00 97.38 83 LEU A O 1
ATOM 607 N N . THR A 1 84 ? 8.217 -6.707 -24.178 1.00 96.81 84 THR A N 1
ATOM 608 C CA . THR A 1 84 ? 6.882 -7.036 -24.691 1.00 96.81 84 THR A CA 1
ATOM 609 C C . THR A 1 84 ? 5.897 -5.982 -24.209 1.00 96.81 84 THR A C 1
ATOM 611 O O . THR A 1 84 ? 5.942 -5.594 -23.042 1.00 96.81 84 THR A O 1
ATOM 614 N N . VAL A 1 85 ? 5.041 -5.513 -25.112 1.00 96.06 85 VAL A N 1
ATOM 615 C CA . VAL A 1 85 ? 3.941 -4.599 -24.819 1.00 96.06 85 VAL A CA 1
ATOM 616 C C . VAL A 1 85 ? 2.646 -5.261 -25.261 1.00 96.06 85 VAL A C 1
ATOM 618 O O . VAL A 1 85 ? 2.463 -5.548 -26.445 1.00 96.06 85 VAL A O 1
ATOM 621 N N . ASP A 1 86 ? 1.756 -5.486 -24.310 1.00 94.50 86 ASP A N 1
ATOM 622 C CA . ASP A 1 86 ? 0.438 -6.066 -24.504 1.00 94.50 86 ASP A CA 1
ATOM 623 C C . ASP A 1 86 ? -0.631 -4.972 -24.500 1.00 94.50 86 ASP A C 1
ATOM 625 O O . ASP A 1 86 ? -0.492 -3.928 -23.861 1.00 94.50 86 ASP A O 1
ATOM 629 N N . SER A 1 87 ? -1.725 -5.213 -25.220 1.00 90.50 87 SER A N 1
ATOM 630 C CA . SER A 1 87 ? -2.787 -4.232 -25.446 1.00 90.50 87 SER A CA 1
ATOM 631 C C . SER A 1 87 ? -3.449 -3.757 -24.161 1.00 90.50 87 SER A C 1
ATOM 633 O O . SER A 1 87 ? -3.935 -2.632 -24.112 1.00 90.50 87 SER A O 1
ATOM 635 N N . THR A 1 88 ? -3.461 -4.611 -23.140 1.00 88.44 88 THR A N 1
ATOM 636 C CA . THR A 1 88 ? -4.121 -4.379 -21.857 1.00 88.44 88 THR A CA 1
ATOM 637 C C . THR A 1 88 ? -3.245 -4.854 -20.705 1.00 88.44 88 THR A C 1
ATOM 639 O O . THR A 1 88 ? -2.580 -5.885 -20.819 1.00 88.44 88 THR A O 1
ATOM 642 N N . GLN A 1 89 ? -3.301 -4.157 -19.573 1.00 86.50 89 GLN A N 1
ATOM 643 C CA . GLN A 1 89 ? -2.770 -4.657 -18.304 1.00 86.50 89 GLN A CA 1
ATOM 644 C C . GLN A 1 89 ? -3.524 -5.914 -17.824 1.00 86.50 89 GLN A C 1
ATOM 646 O O . GLN A 1 89 ? -4.713 -6.074 -18.119 1.00 86.50 89 GLN A O 1
ATOM 651 N N . PRO A 1 90 ? -2.885 -6.793 -17.029 1.00 80.81 90 PRO A N 1
ATOM 652 C CA . PRO A 1 90 ? -3.581 -7.863 -16.323 1.00 80.81 90 PRO A CA 1
ATOM 653 C C . PRO A 1 90 ? -4.721 -7.315 -15.454 1.00 80.81 90 PRO A C 1
ATOM 655 O O . PRO A 1 90 ? -4.524 -6.349 -14.718 1.00 80.81 90 PRO A O 1
ATOM 658 N N . LYS A 1 91 ? -5.882 -7.985 -15.448 1.00 78.31 91 LYS A N 1
ATOM 659 C CA . LYS A 1 91 ? -7.076 -7.544 -14.692 1.00 78.31 91 LYS A CA 1
ATOM 660 C C . LYS A 1 91 ? -6.814 -7.256 -13.215 1.00 78.31 91 LYS A C 1
ATOM 662 O O . LYS A 1 91 ? -7.392 -6.336 -12.668 1.00 78.31 91 LYS A O 1
ATOM 667 N N . ARG A 1 92 ? -5.904 -7.998 -12.578 1.00 76.56 92 ARG A N 1
ATOM 668 C CA . ARG A 1 92 ? -5.523 -7.790 -11.167 1.00 76.56 92 ARG A CA 1
ATOM 669 C C . ARG A 1 92 ? -4.838 -6.449 -10.876 1.00 76.56 92 ARG A C 1
ATOM 671 O O . ARG A 1 92 ? -4.673 -6.105 -9.711 1.00 76.56 92 ARG A O 1
ATOM 678 N N . LEU A 1 93 ? -4.317 -5.779 -11.905 1.00 72.94 93 LEU A N 1
ATOM 679 C CA . LEU A 1 93 ? -3.742 -4.442 -11.770 1.00 72.94 93 LEU A CA 1
ATOM 680 C C . LEU A 1 93 ? -4.831 -3.383 -11.905 1.00 72.94 93 LEU A C 1
ATOM 682 O O . LEU A 1 93 ? -4.728 -2.348 -11.267 1.00 72.94 93 LEU A O 1
ATOM 686 N N . LEU A 1 94 ? -5.885 -3.664 -12.673 1.00 68.75 94 LEU A N 1
ATOM 687 C CA . LEU A 1 94 ? -7.051 -2.800 -12.826 1.00 68.75 94 LEU A CA 1
ATOM 688 C C . LEU A 1 94 ? -7.883 -2.849 -11.533 1.00 68.75 94 LEU A C 1
ATOM 690 O O . LEU A 1 94 ? -8.811 -3.642 -11.408 1.00 68.75 94 LEU A O 1
ATOM 694 N N . GLY A 1 95 ? -7.481 -2.055 -10.544 1.00 59.25 95 GLY A N 1
ATOM 695 C CA . GLY A 1 95 ? -8.201 -1.853 -9.290 1.00 59.25 95 GLY A CA 1
ATOM 696 C C . GLY A 1 95 ? -8.747 -0.433 -9.185 1.00 59.25 95 GLY A C 1
ATOM 697 O O . GLY A 1 95 ? -8.250 0.484 -9.843 1.00 59.25 95 GLY A O 1
ATOM 698 N N . ASP A 1 96 ? -9.757 -0.254 -8.340 1.00 53.03 96 ASP A N 1
ATOM 699 C CA . ASP A 1 96 ? -10.326 1.060 -8.054 1.00 53.03 96 ASP A CA 1
ATOM 700 C C . ASP A 1 96 ? -9.272 1.988 -7.416 1.00 53.03 96 ASP A C 1
ATOM 702 O O . ASP A 1 96 ? -8.420 1.555 -6.637 1.00 53.03 96 ASP A O 1
ATOM 706 N N . GLY A 1 97 ? -9.318 3.282 -7.753 1.00 57.78 97 GLY A N 1
ATOM 707 C CA . GLY A 1 97 ? -8.481 4.323 -7.136 1.00 57.78 97 GLY A CA 1
ATOM 708 C C . GLY A 1 97 ? -7.163 4.660 -7.847 1.00 57.78 97 GLY A C 1
ATOM 709 O O . GLY A 1 97 ? -6.539 5.656 -7.486 1.00 57.78 97 GLY A O 1
ATOM 710 N N . PHE A 1 98 ? -6.767 3.917 -8.886 1.00 69.44 98 PHE A N 1
ATOM 711 C CA . PHE A 1 98 ? -5.580 4.226 -9.696 1.00 69.44 98 PHE A CA 1
ATOM 712 C C . PHE A 1 98 ? -5.918 4.327 -11.184 1.00 69.44 98 PHE A C 1
ATOM 714 O O . PHE A 1 98 ? -6.550 3.439 -11.755 1.00 69.44 98 PHE A O 1
ATOM 721 N N . LEU A 1 99 ? -5.425 5.375 -11.844 1.00 75.75 99 LEU A N 1
ATOM 722 C CA . LEU A 1 99 ? -5.323 5.407 -13.300 1.00 75.75 99 LEU A CA 1
ATOM 723 C C . LEU A 1 99 ? -3.988 4.783 -13.707 1.00 75.75 99 LEU A C 1
ATOM 725 O O . LEU A 1 99 ? -2.928 5.376 -13.520 1.00 75.75 99 LEU A O 1
ATOM 729 N N . ILE A 1 100 ? -4.034 3.570 -14.247 1.00 82.88 100 ILE A N 1
ATOM 730 C CA . ILE A 1 100 ? -2.839 2.830 -14.672 1.00 82.88 100 ILE A CA 1
ATOM 731 C C . ILE A 1 100 ? -2.633 3.006 -16.174 1.00 82.88 100 ILE A C 1
ATOM 733 O O . ILE A 1 100 ? -3.603 3.151 -16.925 1.00 82.88 100 ILE A O 1
ATOM 737 N N . SER A 1 101 ? -1.379 2.974 -16.633 1.00 84.94 101 SER A N 1
ATOM 738 C CA . SER A 1 101 ? -1.101 2.889 -18.068 1.00 84.94 101 SER A CA 1
ATOM 739 C C . SER A 1 101 ? -1.873 1.722 -18.709 1.00 84.94 101 SER A C 1
ATOM 741 O O . SER A 1 101 ? -1.860 0.606 -18.183 1.00 84.94 101 SER A O 1
ATOM 743 N N . PRO A 1 102 ? -2.544 1.932 -19.855 1.00 77.94 102 PRO A N 1
ATOM 744 C CA . PRO A 1 102 ? -3.454 0.933 -20.414 1.00 77.94 102 PRO A CA 1
ATOM 745 C C . PRO A 1 102 ? -2.732 -0.330 -20.901 1.00 77.94 102 PRO A C 1
ATOM 747 O O . PRO A 1 102 ? -3.314 -1.412 -20.884 1.00 77.94 102 PRO A O 1
ATOM 750 N N . HIS A 1 103 ? -1.468 -0.214 -21.314 1.00 89.25 103 HIS A N 1
ATOM 751 C CA . HIS A 1 103 ? -0.698 -1.307 -21.902 1.00 89.25 103 HIS A CA 1
ATOM 752 C C . HIS A 1 103 ? 0.132 -2.060 -20.872 1.00 89.25 103 HIS A C 1
ATOM 754 O O . HIS A 1 103 ? 0.873 -1.447 -20.105 1.00 89.25 103 HIS A O 1
ATOM 760 N N . GLY A 1 104 ? 0.073 -3.391 -20.914 1.00 90.19 104 GLY A N 1
ATOM 761 C CA . GLY A 1 104 ? 0.944 -4.243 -20.113 1.00 90.19 104 GLY A CA 1
ATOM 762 C C . GLY A 1 104 ? 2.364 -4.229 -20.662 1.00 90.19 104 GLY A C 1
ATOM 763 O O . GLY A 1 104 ? 2.576 -4.632 -21.798 1.00 90.19 104 GLY A O 1
ATOM 764 N N . VAL A 1 105 ? 3.349 -3.794 -19.875 1.00 95.31 105 VAL A N 1
ATOM 765 C CA . VAL A 1 105 ? 4.758 -3.800 -20.293 1.00 95.31 105 VAL A CA 1
ATOM 766 C C . VAL A 1 105 ? 5.515 -4.864 -19.513 1.00 95.31 105 VAL A C 1
ATOM 768 O O . VAL A 1 105 ? 5.471 -4.898 -18.287 1.00 95.31 105 VAL A O 1
ATOM 771 N N . SER A 1 106 ? 6.225 -5.738 -20.222 1.00 95.50 106 SER A N 1
ATOM 772 C CA . SER A 1 106 ? 7.078 -6.769 -19.632 1.00 95.50 106 SER A CA 1
ATOM 773 C C . SER A 1 106 ? 8.503 -6.666 -20.165 1.00 95.50 106 SER A C 1
ATOM 775 O O . SER A 1 106 ? 8.733 -6.714 -21.374 1.00 95.50 106 SER A O 1
ATOM 777 N N . LEU A 1 107 ? 9.472 -6.580 -19.258 1.00 96.00 107 LEU A N 1
ATOM 778 C CA . LEU A 1 107 ? 10.901 -6.592 -19.540 1.00 96.00 107 LEU A CA 1
ATOM 779 C C . LEU A 1 107 ? 11.514 -7.897 -19.027 1.00 96.00 107 LEU A C 1
ATOM 781 O O . LEU A 1 107 ? 11.431 -8.223 -17.844 1.00 96.00 107 LEU A O 1
ATOM 785 N N . ARG A 1 108 ? 12.168 -8.643 -19.914 1.00 95.25 108 ARG A N 1
ATOM 786 C CA . ARG A 1 108 ? 12.886 -9.874 -19.583 1.00 95.25 108 ARG A CA 1
ATOM 787 C C . ARG A 1 108 ? 14.375 -9.710 -19.842 1.00 95.25 108 ARG A C 1
ATOM 789 O O . ARG A 1 108 ? 14.776 -9.374 -20.955 1.00 95.25 108 ARG A O 1
ATOM 796 N N . LEU A 1 109 ? 15.192 -10.009 -18.838 1.00 94.75 109 LEU A N 1
ATOM 797 C CA . LEU A 1 109 ? 16.654 -9.929 -18.908 1.00 94.75 109 LEU A CA 1
ATOM 798 C C . LEU A 1 109 ? 17.305 -10.950 -17.962 1.00 94.75 109 LEU A C 1
ATOM 800 O O . LEU A 1 109 ? 16.620 -11.595 -17.172 1.00 94.75 109 LEU A O 1
ATOM 804 N N . SER A 1 110 ? 18.621 -11.123 -18.067 1.00 93.38 110 SER A N 1
ATOM 805 C CA . SER A 1 110 ? 19.409 -12.030 -17.218 1.00 93.38 110 SER A CA 1
ATOM 806 C C . SER A 1 110 ? 20.167 -11.254 -16.132 1.00 93.38 110 SER A C 1
ATOM 808 O O . SER A 1 110 ? 21.116 -10.550 -16.477 1.00 93.38 110 SER A O 1
ATOM 810 N N . PRO A 1 111 ? 19.787 -11.339 -14.843 1.00 92.38 111 PRO A N 1
ATOM 811 C CA . PRO A 1 111 ? 20.403 -10.529 -13.783 1.00 92.38 111 PRO A CA 1
ATOM 812 C C . PRO A 1 111 ? 21.899 -10.797 -13.569 1.00 92.38 111 PRO A C 1
ATOM 814 O O . PRO A 1 111 ? 22.657 -9.891 -13.226 1.00 92.38 111 PRO A O 1
ATOM 817 N N . ASP A 1 112 ? 22.354 -12.021 -13.835 1.00 91.44 112 ASP A N 1
ATOM 818 C CA . ASP A 1 112 ? 23.742 -12.460 -13.659 1.00 91.44 112 ASP A CA 1
ATOM 819 C C . ASP A 1 112 ? 24.726 -11.829 -14.661 1.00 91.44 112 ASP A C 1
ATOM 821 O O . ASP A 1 112 ? 25.945 -11.925 -14.496 1.00 91.44 112 ASP A O 1
ATOM 825 N N . VAL A 1 113 ? 24.219 -11.174 -15.710 1.00 94.00 113 VAL A N 1
ATOM 826 C CA . VAL A 1 113 ? 25.051 -10.429 -16.664 1.00 94.00 113 VAL A CA 1
ATOM 827 C C . VAL A 1 113 ? 25.220 -8.963 -16.275 1.00 94.00 113 VAL A C 1
ATOM 829 O O . VAL A 1 113 ? 26.072 -8.303 -16.868 1.00 94.00 113 VAL A O 1
ATOM 832 N N . LEU A 1 114 ? 24.461 -8.450 -15.302 1.00 94.88 114 LEU A N 1
ATOM 833 C CA . LEU A 1 114 ? 24.537 -7.056 -14.863 1.00 94.88 114 LEU A CA 1
ATOM 834 C C . LEU A 1 114 ? 25.837 -6.799 -14.096 1.00 94.88 114 LEU A C 1
ATOM 836 O O . LEU A 1 114 ? 26.197 -7.565 -13.199 1.00 94.88 114 LEU A O 1
ATOM 840 N N . SER A 1 115 ? 26.536 -5.714 -14.425 1.00 96.19 115 SER A N 1
ATOM 841 C CA . SER A 1 115 ? 27.622 -5.197 -13.589 1.00 96.19 115 SER A CA 1
ATOM 842 C C . SER A 1 115 ? 27.062 -4.627 -12.279 1.00 96.19 115 SER A C 1
ATOM 844 O O . SER A 1 115 ? 25.872 -4.342 -12.177 1.00 96.19 115 SER A O 1
ATOM 846 N N . ALA A 1 116 ? 27.904 -4.469 -11.254 1.00 93.56 116 ALA A N 1
ATOM 847 C CA . ALA A 1 116 ? 27.458 -3.929 -9.964 1.00 93.56 116 ALA A CA 1
ATOM 848 C C . ALA A 1 116 ? 26.913 -2.491 -10.073 1.00 93.56 116 ALA A C 1
ATOM 850 O O . ALA A 1 116 ? 26.047 -2.107 -9.300 1.00 93.56 116 ALA A O 1
ATOM 851 N N . SER A 1 117 ? 27.391 -1.723 -11.055 1.00 92.62 117 SER A N 1
ATOM 852 C CA . SER A 1 117 ? 26.962 -0.352 -11.343 1.00 92.62 117 SER A CA 1
ATOM 853 C C . SER A 1 117 ? 25.938 -0.268 -12.481 1.00 92.62 117 SER A C 1
ATOM 855 O O . SER A 1 117 ? 25.760 0.804 -13.062 1.00 92.62 117 SER A O 1
ATOM 857 N N . ALA A 1 118 ? 25.326 -1.387 -12.884 1.00 94.88 118 ALA A N 1
ATOM 858 C CA . ALA A 1 118 ? 24.390 -1.385 -14.000 1.00 94.88 118 ALA A CA 1
ATOM 859 C C . ALA A 1 118 ? 23.180 -0.505 -13.685 1.00 94.88 118 ALA A C 1
ATOM 861 O O . ALA A 1 118 ? 22.579 -0.637 -12.622 1.00 94.88 118 ALA A O 1
ATOM 862 N N . THR A 1 119 ? 22.818 0.359 -14.630 1.00 94.38 119 THR A N 1
ATOM 863 C CA . THR A 1 119 ? 21.587 1.148 -14.591 1.00 94.38 119 THR A CA 1
ATOM 864 C C . THR A 1 119 ? 20.821 0.937 -15.889 1.00 94.38 119 THR A C 1
ATOM 866 O O . THR A 1 119 ? 21.402 0.915 -16.978 1.00 94.38 119 THR A O 1
ATOM 869 N N . LEU A 1 120 ? 19.511 0.747 -15.763 1.00 95.94 120 LEU A N 1
ATOM 870 C CA . LEU A 1 120 ? 18.560 0.719 -16.861 1.00 95.94 120 LEU A CA 1
ATOM 871 C C . LEU A 1 120 ? 17.595 1.890 -16.678 1.00 95.94 120 LEU A C 1
ATOM 873 O O . LEU A 1 120 ? 17.053 2.084 -15.590 1.00 95.94 120 LEU A O 1
ATOM 877 N N . THR A 1 121 ? 17.363 2.645 -17.746 1.00 97.19 121 THR A N 1
ATOM 878 C CA . THR A 1 121 ? 16.360 3.713 -17.771 1.00 97.19 121 THR A CA 1
ATOM 879 C C . THR A 1 121 ? 15.136 3.215 -18.522 1.00 97.19 121 THR A C 1
ATOM 881 O O . THR A 1 121 ? 15.236 2.838 -19.689 1.00 97.19 121 THR A O 1
ATOM 884 N N . VAL A 1 122 ? 13.989 3.203 -17.853 1.00 97.00 122 VAL A N 1
ATOM 885 C CA . VAL A 1 122 ? 12.695 2.803 -18.409 1.00 97.00 122 VAL A CA 1
ATOM 886 C C . VAL A 1 122 ? 11.847 4.055 -18.586 1.00 97.00 122 VAL A C 1
ATOM 888 O O . VAL A 1 122 ? 11.664 4.804 -17.635 1.00 97.00 122 VAL A O 1
ATOM 891 N N . ILE A 1 123 ? 11.314 4.269 -19.783 1.00 96.94 123 ILE A N 1
ATOM 892 C CA . ILE A 1 123 ? 10.392 5.359 -20.102 1.00 96.94 123 ILE A CA 1
ATOM 893 C C . ILE A 1 123 ? 9.039 4.741 -20.436 1.00 96.94 123 ILE A C 1
ATOM 895 O O . ILE A 1 123 ? 8.949 3.914 -21.347 1.00 96.94 123 ILE A O 1
ATOM 899 N N . LEU A 1 124 ? 8.012 5.120 -19.675 1.00 96.25 124 LEU A N 1
ATOM 900 C CA . LEU A 1 124 ? 6.639 4.640 -19.832 1.00 96.25 124 LEU A CA 1
ATOM 901 C C . LEU A 1 124 ? 5.666 5.818 -19.871 1.00 96.25 124 LEU A C 1
ATOM 903 O O . LEU A 1 124 ? 5.847 6.757 -19.090 1.00 96.25 124 LEU A O 1
ATOM 907 N N . PRO A 1 125 ? 4.599 5.750 -20.682 1.00 94.19 125 PRO A N 1
ATOM 908 C CA . PRO A 1 125 ? 3.520 6.720 -20.603 1.00 94.19 125 PRO A CA 1
ATOM 909 C C . PRO A 1 125 ? 2.745 6.541 -19.292 1.00 94.19 125 PRO A C 1
ATOM 911 O O . PRO A 1 125 ? 2.677 5.434 -18.745 1.00 94.19 125 PRO A O 1
ATOM 914 N N . PHE A 1 126 ? 2.120 7.606 -18.796 1.00 90.56 126 PHE A N 1
ATOM 915 C CA . PHE A 1 126 ? 1.130 7.541 -17.716 1.00 90.56 126 PHE A CA 1
ATOM 916 C C . PHE A 1 126 ? -0.226 8.082 -18.162 1.00 90.56 126 PHE A C 1
ATOM 918 O O . PHE A 1 126 ? -0.335 8.853 -19.112 1.00 90.56 126 PHE A O 1
ATOM 925 N N . ALA A 1 127 ? -1.281 7.633 -17.484 1.00 85.69 127 ALA A N 1
ATOM 926 C CA . ALA A 1 127 ? -2.638 8.106 -17.716 1.00 85.69 127 ALA A CA 1
ATOM 927 C C . ALA A 1 127 ? -2.976 9.264 -16.763 1.00 85.69 127 ALA A C 1
ATOM 929 O O . ALA A 1 127 ? -2.579 9.251 -15.599 1.00 85.69 127 ALA A O 1
ATOM 930 N N . GLY A 1 128 ? -3.747 10.244 -17.239 1.00 82.19 128 GLY A N 1
ATOM 931 C CA . GLY A 1 128 ? -4.200 11.384 -16.434 1.00 82.19 128 GLY A CA 1
ATOM 932 C C . GLY A 1 128 ? -3.191 12.533 -16.342 1.00 82.19 128 GLY A C 1
ATOM 933 O O . GLY A 1 128 ? -2.226 12.591 -17.098 1.00 82.19 128 GLY A O 1
ATOM 934 N N . ALA A 1 129 ? -3.448 13.478 -15.436 1.00 81.69 129 ALA A N 1
ATOM 935 C CA . ALA A 1 129 ? -2.582 14.635 -15.206 1.00 81.69 129 ALA A CA 1
ATOM 936 C C . ALA A 1 129 ? -1.410 14.263 -14.294 1.00 81.69 129 ALA A C 1
ATOM 938 O O . ALA A 1 129 ? -1.620 13.596 -13.285 1.00 81.69 129 ALA A O 1
ATOM 939 N N . TYR A 1 130 ? -0.198 14.712 -14.619 1.00 83.12 130 TYR A N 1
ATOM 940 C CA . TYR A 1 130 ? 0.953 14.498 -13.747 1.00 83.12 130 TYR A CA 1
ATOM 941 C C . TYR A 1 130 ? 0.733 15.157 -12.383 1.00 83.12 130 TYR A C 1
ATOM 943 O O . TYR A 1 130 ? 0.462 16.356 -12.306 1.00 83.12 130 TYR A O 1
ATOM 951 N N . ASP A 1 131 ? 0.900 14.379 -11.321 1.00 77.19 131 ASP A N 1
ATOM 952 C CA . ASP A 1 131 ? 0.876 14.862 -9.947 1.00 77.19 131 ASP A CA 1
ATOM 953 C C . ASP A 1 131 ? 2.248 14.629 -9.307 1.00 77.19 131 ASP A C 1
ATOM 955 O O . ASP A 1 131 ? 2.660 13.492 -9.060 1.00 77.19 131 ASP A O 1
ATOM 959 N N . ALA A 1 132 ? 2.953 15.743 -9.087 1.00 70.50 132 ALA A N 1
ATOM 960 C CA . ALA A 1 132 ? 4.294 15.803 -8.517 1.00 70.50 132 ALA A CA 1
ATOM 961 C C . ALA A 1 132 ? 4.317 15.659 -6.987 1.00 70.50 132 ALA A C 1
ATOM 963 O O . ALA A 1 132 ? 5.402 15.660 -6.400 1.00 70.50 132 ALA A O 1
ATOM 964 N N . SER A 1 133 ? 3.154 15.589 -6.328 1.00 66.94 133 SER A N 1
ATOM 965 C CA . SER A 1 133 ? 3.102 15.238 -4.913 1.00 66.94 133 SER A CA 1
ATOM 966 C C . SER A 1 133 ? 3.734 13.861 -4.711 1.00 66.94 133 SER A C 1
ATOM 968 O O . SER A 1 133 ? 3.709 13.000 -5.592 1.00 66.94 133 SER A O 1
ATOM 970 N N . THR A 1 134 ? 4.346 13.651 -3.549 1.00 52.84 134 THR A N 1
ATOM 971 C CA . THR A 1 134 ? 5.280 12.546 -3.275 1.00 52.84 134 THR A CA 1
ATOM 972 C C . THR A 1 134 ? 4.695 11.133 -3.403 1.00 52.84 134 THR A C 1
ATOM 974 O O . THR A 1 134 ? 5.413 10.166 -3.164 1.00 52.84 134 THR A O 1
ATOM 977 N N . SER A 1 135 ? 3.417 10.972 -3.761 1.00 54.56 135 SER A N 1
ATOM 978 C CA . SER A 1 135 ? 2.737 9.673 -3.730 1.00 54.56 135 SER A CA 1
ATOM 979 C C . SER A 1 135 ? 1.734 9.413 -4.862 1.00 54.56 135 SER A C 1
ATOM 981 O O . SER A 1 135 ? 1.132 8.342 -4.868 1.00 54.56 135 SER A O 1
ATOM 983 N N . ALA A 1 136 ? 1.534 10.331 -5.817 1.00 71.75 136 ALA A N 1
ATOM 984 C CA . ALA A 1 136 ? 0.424 10.205 -6.765 1.00 71.75 136 ALA A CA 1
ATOM 985 C C . ALA A 1 136 ? 0.816 9.597 -8.121 1.00 71.75 136 ALA A C 1
ATOM 987 O O . ALA A 1 136 ? 0.260 8.566 -8.489 1.00 71.75 136 ALA A O 1
ATOM 988 N N . THR A 1 137 ? 1.763 10.174 -8.871 1.00 83.81 137 THR A N 1
ATOM 989 C CA . THR A 1 137 ? 2.197 9.597 -10.160 1.00 83.81 137 THR A CA 1
ATOM 990 C C . THR A 1 137 ? 3.506 8.830 -9.997 1.00 83.81 137 THR A C 1
ATOM 992 O O . THR A 1 137 ? 4.570 9.420 -9.835 1.00 83.81 137 THR A O 1
ATOM 995 N N . THR A 1 138 ? 3.437 7.499 -10.032 1.00 87.81 138 THR A N 1
ATOM 996 C CA . THR A 1 138 ? 4.568 6.609 -9.737 1.00 87.81 138 THR A CA 1
ATOM 997 C C . THR A 1 138 ? 4.786 5.562 -10.824 1.00 87.81 138 THR A C 1
ATOM 999 O O . THR A 1 138 ? 3.858 5.162 -11.530 1.00 87.81 138 THR A O 1
ATOM 1002 N N . MET A 1 139 ? 6.027 5.097 -10.955 1.00 91.31 139 MET A N 1
ATOM 1003 C CA . MET A 1 139 ? 6.373 3.920 -11.742 1.00 91.31 139 MET A CA 1
ATOM 1004 C C . MET A 1 139 ? 6.535 2.725 -10.808 1.00 91.31 139 MET A C 1
ATOM 1006 O O . MET A 1 139 ? 7.223 2.804 -9.796 1.00 91.31 139 MET A O 1
ATOM 1010 N N . ILE A 1 140 ? 5.927 1.599 -11.161 1.00 90.88 140 ILE A N 1
ATOM 1011 C CA . ILE A 1 140 ? 5.963 0.376 -10.367 1.00 90.88 140 ILE A CA 1
ATOM 1012 C C . ILE A 1 140 ? 6.557 -0.746 -11.210 1.00 90.88 140 ILE A C 1
ATOM 1014 O O . ILE A 1 140 ? 6.215 -0.925 -12.384 1.00 90.88 140 ILE A O 1
ATOM 1018 N N . VAL A 1 141 ? 7.435 -1.525 -10.582 1.00 91.62 141 VAL A N 1
ATOM 1019 C CA . VAL A 1 141 ? 7.900 -2.807 -11.102 1.00 91.62 141 VAL A CA 1
ATOM 1020 C C . VAL A 1 141 ? 7.278 -3.941 -10.293 1.00 91.62 141 VAL A C 1
ATOM 1022 O O . VAL A 1 141 ? 7.309 -3.919 -9.069 1.00 91.62 141 VAL A O 1
ATOM 1025 N N . GLU A 1 142 ? 6.697 -4.929 -10.971 1.00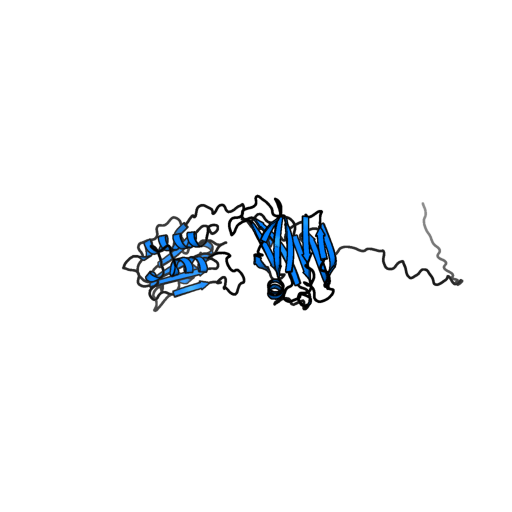 88.38 142 GLU A N 1
ATOM 1026 C CA . GLU A 1 142 ? 6.103 -6.124 -10.369 1.00 88.38 142 GLU A CA 1
ATOM 1027 C C . GLU A 1 142 ? 6.810 -7.390 -10.873 1.00 88.38 142 GLU A C 1
ATOM 1029 O O . GLU A 1 142 ? 6.969 -7.605 -12.078 1.00 88.38 142 GLU A O 1
ATOM 1034 N N . THR A 1 143 ? 7.221 -8.267 -9.962 1.00 86.81 143 THR A N 1
ATOM 1035 C CA . THR A 1 143 ? 7.807 -9.571 -10.295 1.00 86.81 143 THR A CA 1
ATOM 1036 C C . THR A 1 143 ? 6.734 -10.618 -10.591 1.00 86.81 143 THR A C 1
ATOM 1038 O O . THR A 1 143 ? 5.533 -10.427 -10.388 1.00 86.81 143 THR A O 1
ATOM 1041 N N . ARG A 1 144 ? 7.141 -11.777 -11.121 1.00 80.75 144 ARG A N 1
ATOM 1042 C CA . ARG A 1 144 ? 6.204 -12.849 -11.507 1.00 80.75 144 ARG A CA 1
ATOM 1043 C C . ARG A 1 144 ? 5.319 -13.328 -10.346 1.00 80.75 144 ARG A C 1
ATOM 1045 O O . ARG A 1 144 ? 4.163 -13.674 -10.593 1.00 80.75 144 ARG A O 1
ATOM 1052 N N . ASP A 1 145 ? 5.861 -13.341 -9.134 1.00 76.50 145 ASP A N 1
ATOM 1053 C CA . ASP A 1 145 ? 5.202 -13.701 -7.871 1.00 76.50 145 ASP A CA 1
ATOM 1054 C C . ASP A 1 145 ? 4.289 -12.595 -7.303 1.00 76.50 145 ASP A C 1
ATOM 1056 O O . ASP A 1 145 ? 3.578 -12.841 -6.335 1.00 76.50 145 ASP A O 1
ATOM 1060 N N . GLY A 1 146 ? 4.241 -11.415 -7.932 1.00 78.69 146 GLY A N 1
ATOM 1061 C CA . GLY A 1 146 ? 3.343 -10.321 -7.556 1.00 78.69 146 GLY A CA 1
ATOM 1062 C C . GLY A 1 146 ? 3.919 -9.331 -6.544 1.00 78.69 146 GLY A C 1
ATOM 1063 O O . GLY A 1 146 ? 3.204 -8.413 -6.146 1.00 78.69 146 GLY A O 1
ATOM 1064 N N . ARG A 1 147 ? 5.186 -9.471 -6.136 1.00 79.19 147 ARG A N 1
ATOM 1065 C CA . ARG A 1 147 ? 5.863 -8.433 -5.348 1.00 79.19 147 ARG A CA 1
ATOM 1066 C C . ARG A 1 147 ? 6.034 -7.178 -6.199 1.00 79.19 147 ARG A C 1
ATOM 1068 O O . ARG A 1 147 ? 6.383 -7.276 -7.374 1.00 79.19 147 ARG A O 1
ATOM 1075 N N . ARG A 1 148 ? 5.767 -6.013 -5.609 1.00 84.31 148 ARG A N 1
ATOM 1076 C CA . ARG A 1 148 ? 5.839 -4.713 -6.281 1.00 84.31 148 ARG A CA 1
ATOM 1077 C C . ARG A 1 148 ? 6.842 -3.825 -5.578 1.00 84.31 148 ARG A C 1
ATOM 1079 O O . ARG A 1 148 ? 6.935 -3.866 -4.360 1.00 84.31 148 ARG A O 1
ATOM 1086 N N . LEU A 1 149 ? 7.526 -3.005 -6.356 1.00 83.12 149 LEU A N 1
ATOM 1087 C CA . LEU A 1 149 ? 8.443 -1.996 -5.862 1.00 83.12 149 LEU A CA 1
ATOM 1088 C C . LEU A 1 149 ? 8.182 -0.691 -6.615 1.00 83.12 149 LEU A C 1
ATOM 1090 O O . LEU A 1 149 ? 8.076 -0.691 -7.845 1.00 83.12 149 LEU A O 1
ATOM 1094 N N . ALA A 1 150 ? 8.073 0.411 -5.877 1.00 84.69 150 ALA A N 1
ATOM 1095 C CA . ALA A 1 150 ? 8.050 1.739 -6.469 1.00 84.69 150 ALA A CA 1
ATOM 1096 C C . ALA A 1 150 ? 9.450 2.080 -6.992 1.00 84.69 150 ALA A C 1
ATOM 1098 O O . ALA A 1 150 ? 10.449 1.943 -6.287 1.00 84.69 150 ALA A O 1
ATOM 1099 N N . VAL A 1 151 ? 9.523 2.510 -8.244 1.00 87.62 151 VAL A N 1
ATOM 1100 C CA . VAL A 1 151 ? 10.767 2.880 -8.909 1.00 87.62 151 VAL A CA 1
ATOM 1101 C C . VAL A 1 151 ? 10.910 4.395 -8.822 1.00 87.62 151 VAL A C 1
ATOM 1103 O O . VAL A 1 151 ? 9.994 5.101 -9.251 1.00 87.62 151 VAL A O 1
ATOM 1106 N N . PRO A 1 152 ? 12.048 4.922 -8.335 1.00 83.62 152 PRO A N 1
ATOM 1107 C CA . PRO A 1 152 ? 12.333 6.345 -8.423 1.00 83.62 152 PRO A CA 1
ATOM 1108 C C . PRO A 1 152 ? 12.217 6.809 -9.876 1.00 83.62 152 PRO A C 1
ATOM 1110 O O . PRO A 1 152 ? 12.947 6.335 -10.755 1.00 83.62 152 PRO A O 1
ATOM 1113 N N . SER A 1 153 ? 11.276 7.714 -10.127 1.00 89.75 153 SER A N 1
ATOM 1114 C CA . SER A 1 153 ? 10.952 8.181 -11.468 1.00 89.75 153 SER A CA 1
ATOM 1115 C C . SER A 1 153 ? 10.802 9.689 -11.521 1.00 89.75 153 SER A C 1
ATOM 1117 O O . SER A 1 153 ? 10.276 10.304 -10.598 1.00 89.75 153 SER A O 1
ATOM 1119 N N . THR A 1 154 ? 11.226 10.275 -12.633 1.00 91.00 154 THR A N 1
ATOM 1120 C CA . THR A 1 154 ? 11.052 11.697 -12.929 1.00 91.00 154 THR A CA 1
ATOM 1121 C C . THR A 1 154 ? 10.163 11.871 -14.148 1.00 91.00 154 THR A C 1
ATOM 1123 O O . THR A 1 154 ? 10.204 11.047 -15.065 1.00 91.00 154 THR A O 1
ATOM 1126 N N . LEU A 1 155 ? 9.406 12.965 -14.191 1.00 92.00 155 LEU A N 1
ATOM 1127 C CA . LEU A 1 155 ? 8.669 13.363 -15.385 1.00 92.00 155 LEU A CA 1
ATOM 1128 C C . LEU A 1 155 ? 9.625 13.493 -16.585 1.00 92.00 155 LEU A C 1
ATOM 1130 O O . LEU A 1 155 ? 10.697 14.093 -16.485 1.00 92.00 155 LEU A O 1
ATOM 1134 N N . SER A 1 156 ? 9.234 12.912 -17.715 1.00 92.56 156 SER A N 1
ATOM 1135 C CA . SER A 1 156 ? 9.937 12.981 -18.991 1.00 92.56 156 SER A CA 1
ATOM 1136 C C . SER A 1 156 ? 8.957 13.471 -20.055 1.00 92.56 156 SER A C 1
ATOM 1138 O O . SER A 1 156 ? 8.006 12.778 -20.406 1.00 92.56 156 SER A O 1
ATOM 1140 N N . GLY A 1 157 ? 9.146 14.700 -20.534 1.00 89.88 157 GLY A N 1
ATOM 1141 C CA . GLY A 1 157 ? 8.130 15.365 -21.356 1.00 89.88 157 GLY A CA 1
ATOM 1142 C C . GLY A 1 157 ? 6.825 15.592 -20.583 1.00 89.88 157 GLY A C 1
ATOM 1143 O O . GLY A 1 157 ? 6.854 15.759 -19.368 1.00 89.88 157 GLY A O 1
ATOM 1144 N N . ASP A 1 158 ? 5.689 15.579 -21.280 1.00 87.19 158 ASP A N 1
ATOM 1145 C CA . ASP A 1 158 ? 4.393 15.946 -20.683 1.00 87.19 158 ASP A CA 1
ATOM 1146 C C . ASP A 1 158 ? 3.568 14.743 -20.196 1.00 87.19 158 ASP A C 1
ATOM 1148 O O . ASP A 1 158 ? 2.610 14.905 -19.442 1.00 87.19 158 ASP A O 1
ATOM 1152 N N . SER A 1 159 ? 3.916 13.530 -20.632 1.00 91.31 159 SER A N 1
ATOM 1153 C CA . SER A 1 159 ? 3.071 12.336 -20.473 1.00 91.31 159 SER A CA 1
ATOM 1154 C C . SER A 1 159 ? 3.831 11.055 -20.126 1.00 91.31 159 SER A C 1
ATOM 1156 O O . SER A 1 159 ? 3.232 9.978 -20.128 1.00 91.31 159 SER A O 1
ATOM 1158 N N . HIS A 1 160 ? 5.132 11.142 -19.816 1.00 94.62 160 HIS A N 1
ATOM 1159 C CA . HIS A 1 160 ? 5.948 9.971 -19.489 1.00 94.62 160 HIS A CA 1
ATOM 1160 C C . HIS A 1 160 ? 6.647 10.082 -18.142 1.00 94.62 160 HIS A C 1
ATOM 1162 O O . HIS A 1 160 ? 7.030 11.159 -17.693 1.00 94.62 160 HIS A O 1
ATOM 1168 N N . LEU A 1 161 ? 6.881 8.929 -17.525 1.00 94.00 161 LEU A N 1
ATOM 1169 C CA . LEU A 1 161 ? 7.820 8.779 -16.424 1.00 94.00 161 LEU A CA 1
ATOM 1170 C C . LEU A 1 161 ? 9.084 8.088 -16.926 1.00 94.00 161 LEU A C 1
ATOM 1172 O O . LEU A 1 161 ? 9.002 7.054 -17.587 1.00 94.00 161 LEU A O 1
ATOM 1176 N N . ALA A 1 162 ? 10.242 8.629 -16.557 1.00 95.62 162 ALA A N 1
ATOM 1177 C CA . ALA A 1 162 ? 11.535 7.972 -16.684 1.00 95.62 162 ALA A CA 1
ATOM 1178 C C . ALA A 1 162 ? 11.948 7.406 -15.318 1.00 95.62 162 ALA A C 1
ATOM 1180 O O . ALA A 1 162 ? 12.303 8.162 -14.415 1.00 95.62 162 ALA A O 1
ATOM 1181 N N . GLY A 1 163 ? 11.875 6.085 -15.158 1.00 94.06 163 GLY A N 1
ATOM 1182 C CA . GLY A 1 163 ? 12.301 5.363 -13.959 1.00 94.06 163 GLY A CA 1
ATOM 1183 C C . GLY A 1 163 ? 13.678 4.727 -14.127 1.00 94.06 163 GLY A C 1
ATOM 1184 O O . GLY A 1 163 ? 14.033 4.273 -15.218 1.00 94.06 163 GLY A O 1
ATOM 1185 N N . ARG A 1 164 ? 14.462 4.679 -13.045 1.00 94.00 164 ARG A N 1
ATOM 1186 C CA . ARG A 1 164 ? 15.795 4.053 -13.039 1.00 94.00 164 ARG A CA 1
ATOM 1187 C C . ARG A 1 164 ? 15.780 2.753 -12.244 1.00 94.00 164 ARG A C 1
ATOM 1189 O O . ARG A 1 164 ? 15.446 2.751 -11.067 1.00 94.00 164 ARG A O 1
ATOM 1196 N N . LEU A 1 165 ? 16.186 1.662 -12.889 1.00 94.00 165 LEU A N 1
ATOM 1197 C CA . LEU A 1 165 ? 16.381 0.354 -12.267 1.00 94.00 165 LEU A CA 1
ATOM 1198 C C . LEU A 1 165 ? 17.876 0.051 -12.203 1.00 94.00 165 LEU A C 1
ATOM 1200 O O . LEU A 1 165 ? 18.522 -0.105 -13.244 1.00 94.00 165 LEU A O 1
ATOM 1204 N N . ASP A 1 166 ? 18.428 -0.037 -10.998 1.00 94.06 166 ASP A N 1
ATOM 1205 C CA . ASP A 1 166 ? 19.825 -0.414 -10.810 1.00 94.06 166 ASP A CA 1
ATOM 1206 C C . ASP A 1 166 ? 20.010 -1.934 -10.643 1.00 94.06 166 ASP A C 1
ATOM 1208 O O . ASP A 1 166 ? 19.059 -2.718 -10.527 1.00 94.06 166 ASP A O 1
ATOM 1212 N N . ALA A 1 167 ? 21.269 -2.372 -10.670 1.00 92.38 167 ALA A N 1
ATOM 1213 C CA . ALA A 1 167 ? 21.630 -3.775 -10.522 1.00 92.38 167 ALA A CA 1
ATOM 1214 C C . ALA A 1 167 ? 21.173 -4.380 -9.188 1.00 92.38 167 ALA A C 1
ATOM 1216 O O . ALA A 1 167 ? 20.826 -5.561 -9.155 1.00 92.38 167 ALA A O 1
ATOM 1217 N N . ALA A 1 168 ? 21.210 -3.607 -8.099 1.00 88.62 168 ALA A N 1
ATOM 1218 C CA . ALA A 1 168 ? 20.844 -4.081 -6.772 1.00 88.62 168 ALA A CA 1
ATOM 1219 C C . ALA A 1 168 ? 19.333 -4.323 -6.696 1.00 88.62 168 ALA A C 1
ATOM 1221 O O . ALA A 1 168 ? 18.924 -5.413 -6.299 1.00 88.62 168 ALA A O 1
ATOM 1222 N N . THR A 1 169 ? 18.527 -3.380 -7.190 1.00 88.69 169 THR A N 1
ATOM 1223 C CA . THR A 1 169 ? 17.076 -3.514 -7.337 1.00 88.69 169 THR A CA 1
ATOM 1224 C C . THR A 1 169 ? 16.709 -4.711 -8.208 1.00 88.69 169 THR A C 1
ATOM 1226 O O . THR A 1 169 ? 15.905 -5.549 -7.821 1.00 88.69 169 THR A O 1
ATOM 1229 N N . ILE A 1 170 ? 17.313 -4.861 -9.390 1.00 90.38 170 ILE A N 1
ATOM 1230 C CA . ILE A 1 170 ? 16.968 -5.985 -10.274 1.00 90.38 170 ILE A CA 1
ATOM 1231 C C . ILE A 1 170 ? 17.338 -7.334 -9.637 1.00 90.38 170 ILE A C 1
ATOM 1233 O O . ILE A 1 170 ? 16.607 -8.312 -9.792 1.00 90.38 170 ILE A O 1
ATOM 1237 N N . ARG A 1 171 ? 18.459 -7.401 -8.910 1.00 86.75 171 ARG A N 1
ATOM 1238 C CA . ARG A 1 171 ? 18.891 -8.622 -8.215 1.00 86.75 171 ARG A CA 1
ATOM 1239 C C . ARG A 1 171 ? 18.033 -8.935 -6.994 1.00 86.75 171 ARG A C 1
ATOM 1241 O O . ARG A 1 171 ? 17.745 -10.108 -6.785 1.00 86.75 171 ARG A O 1
ATOM 1248 N N . SER A 1 172 ? 17.592 -7.939 -6.220 1.00 83.12 172 SER A N 1
ATOM 1249 C CA . SER A 1 172 ? 16.648 -8.177 -5.117 1.00 83.12 172 SER A CA 1
ATOM 1250 C C . SER A 1 172 ? 15.319 -8.719 -5.647 1.00 83.12 172 SER A C 1
ATOM 1252 O O . SER A 1 172 ? 14.743 -9.638 -5.057 1.00 83.12 172 SER A O 1
ATOM 1254 N N . LEU A 1 173 ? 14.896 -8.246 -6.826 1.00 83.31 173 LEU A N 1
ATOM 1255 C CA . LEU A 1 173 ? 13.719 -8.733 -7.544 1.00 83.31 173 LEU A CA 1
ATOM 1256 C C . LEU A 1 173 ? 13.858 -10.197 -8.037 1.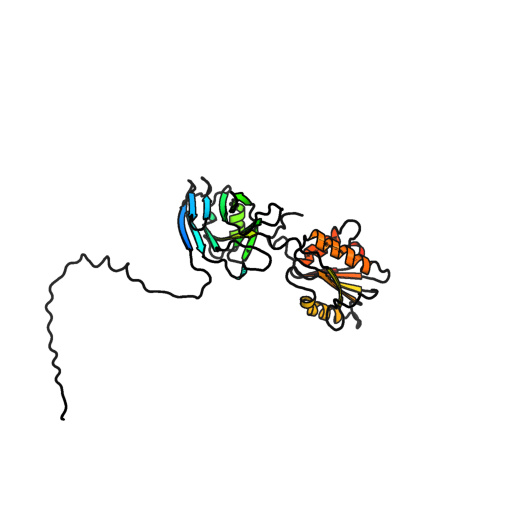00 83.31 173 LEU A C 1
ATOM 1258 O O . LEU A 1 173 ? 12.846 -10.880 -8.202 1.00 83.31 173 LEU A O 1
ATOM 1262 N N . ASP A 1 174 ? 15.083 -10.713 -8.198 1.00 80.75 174 ASP A N 1
ATOM 1263 C CA . ASP A 1 174 ? 15.391 -12.066 -8.708 1.00 80.75 174 ASP A CA 1
ATOM 1264 C C . ASP A 1 174 ? 15.440 -13.166 -7.630 1.00 80.75 174 ASP A C 1
ATOM 1266 O O . ASP A 1 174 ? 15.343 -14.348 -7.956 1.00 80.75 174 ASP A O 1
ATOM 1270 N N . LEU A 1 175 ? 15.550 -12.810 -6.341 1.00 63.97 175 LEU A N 1
ATOM 1271 C CA . LEU A 1 175 ? 15.850 -13.742 -5.232 1.00 63.97 175 LEU A CA 1
ATOM 1272 C C . LEU A 1 175 ? 14.872 -14.930 -5.059 1.00 63.97 175 LEU A C 1
ATOM 1274 O O . LEU A 1 175 ? 15.185 -15.881 -4.342 1.00 63.97 175 LEU A O 1
ATOM 1278 N N . HIS A 1 176 ? 13.715 -14.921 -5.728 1.00 55.97 176 HIS A N 1
ATOM 1279 C CA . HIS A 1 176 ? 12.697 -15.980 -5.660 1.00 55.97 176 HIS A CA 1
ATOM 1280 C C . HIS A 1 176 ? 12.350 -16.621 -7.016 1.00 55.97 176 HIS A C 1
ATOM 1282 O O . HIS A 1 176 ? 11.422 -17.431 -7.114 1.00 55.97 176 HIS A O 1
ATOM 1288 N N . GLY A 1 177 ? 13.092 -16.298 -8.078 1.00 54.69 177 GLY A N 1
ATOM 1289 C CA . GLY A 1 177 ? 12.888 -16.890 -9.395 1.00 54.69 177 GLY A CA 1
ATOM 1290 C C . GLY A 1 177 ? 13.276 -18.371 -9.427 1.00 54.69 177 GLY A C 1
ATOM 1291 O O . GLY A 1 177 ? 14.451 -18.714 -9.355 1.00 54.69 177 GLY A O 1
ATOM 1292 N N . LYS A 1 178 ? 12.302 -19.271 -9.631 1.00 54.19 178 LYS A N 1
ATOM 1293 C CA . LYS A 1 178 ? 12.569 -20.686 -9.989 1.00 54.19 178 LYS A CA 1
ATOM 1294 C C . LYS A 1 178 ? 13.280 -20.831 -11.347 1.00 54.19 178 LYS A C 1
ATOM 1296 O O . LYS A 1 178 ? 13.802 -21.897 -11.661 1.00 54.19 178 LYS A O 1
ATOM 1301 N N . ASP A 1 179 ? 13.296 -19.763 -12.142 1.00 57.16 179 ASP A N 1
ATOM 1302 C CA . ASP A 1 179 ? 13.920 -19.694 -13.459 1.00 57.16 179 ASP A CA 1
ATOM 1303 C C . ASP A 1 179 ? 15.346 -19.135 -13.327 1.00 57.16 179 ASP A C 1
ATOM 1305 O O . ASP A 1 179 ? 15.605 -17.974 -13.645 1.00 57.16 179 ASP A O 1
ATOM 1309 N N . HIS A 1 180 ? 16.278 -19.965 -12.841 1.00 55.16 180 HIS A N 1
ATOM 1310 C CA . HIS A 1 180 ? 17.701 -19.628 -12.729 1.00 55.16 180 HIS A CA 1
ATOM 1311 C C . HIS A 1 180 ? 18.249 -19.104 -14.073 1.00 55.16 180 HIS A C 1
ATOM 1313 O O . HIS A 1 180 ? 18.557 -19.876 -14.981 1.00 55.16 180 HIS A O 1
ATOM 1319 N N . GLY A 1 181 ? 18.349 -17.778 -14.215 1.00 70.81 181 GLY A N 1
ATOM 1320 C CA . GLY A 1 181 ? 19.004 -17.112 -15.343 1.00 70.81 181 GLY A CA 1
ATOM 1321 C C . GLY A 1 181 ? 18.172 -16.093 -16.129 1.00 70.81 181 GLY A C 1
ATOM 1322 O O . GLY A 1 181 ? 18.754 -15.405 -16.973 1.00 70.81 181 GLY A O 1
ATOM 1323 N N . ARG A 1 182 ? 16.852 -15.948 -15.903 1.00 83.44 182 ARG A N 1
ATOM 1324 C CA . ARG A 1 182 ? 16.068 -14.833 -16.484 1.00 83.44 182 ARG A CA 1
ATOM 1325 C C . ARG A 1 182 ? 14.936 -14.359 -15.578 1.00 83.44 182 ARG A C 1
ATOM 1327 O O . ARG A 1 182 ? 14.003 -15.112 -15.321 1.00 83.44 182 ARG A O 1
ATOM 1334 N N . ILE A 1 183 ? 14.943 -13.067 -15.270 1.00 88.62 183 ILE A N 1
ATOM 1335 C CA . ILE A 1 183 ? 13.845 -12.387 -14.585 1.00 88.62 183 ILE A CA 1
ATOM 1336 C C . ILE A 1 183 ? 12.844 -11.831 -15.602 1.00 88.62 183 ILE A C 1
ATOM 1338 O O . ILE A 1 183 ? 13.229 -11.411 -16.697 1.00 88.62 183 ILE A O 1
ATOM 1342 N N . VAL A 1 184 ? 11.557 -11.838 -15.247 1.00 91.69 184 VAL A N 1
ATOM 1343 C CA . VAL A 1 184 ? 10.498 -11.113 -15.963 1.00 91.69 184 VAL A CA 1
ATOM 1344 C C . VAL A 1 184 ? 9.945 -10.052 -15.023 1.00 91.69 184 VAL A C 1
ATOM 1346 O O . VAL A 1 184 ? 9.368 -10.379 -13.987 1.00 91.69 184 VAL A O 1
ATOM 1349 N N . LEU A 1 185 ? 10.136 -8.798 -15.410 1.00 92.44 185 LEU A N 1
ATOM 1350 C CA . LEU A 1 185 ? 9.664 -7.614 -14.715 1.00 92.44 185 LEU A CA 1
ATOM 1351 C C . LEU A 1 185 ? 8.448 -7.074 -15.458 1.00 92.44 185 LEU A C 1
ATOM 1353 O O . LEU A 1 185 ? 8.546 -6.760 -16.643 1.00 92.44 185 LEU A O 1
ATOM 1357 N N . ARG A 1 186 ? 7.310 -6.960 -14.781 1.00 93.44 186 ARG A N 1
ATOM 1358 C CA . ARG A 1 186 ? 6.176 -6.180 -15.275 1.00 93.44 186 ARG A CA 1
ATOM 1359 C C . ARG A 1 186 ? 6.367 -4.735 -14.857 1.00 93.44 186 ARG A C 1
ATOM 1361 O O . ARG A 1 186 ? 6.748 -4.476 -13.724 1.00 93.44 186 ARG A O 1
ATOM 1368 N N . LEU A 1 187 ? 6.124 -3.813 -15.770 1.00 94.38 187 LEU A N 1
ATOM 1369 C CA . LEU A 1 187 ? 6.367 -2.391 -15.590 1.00 94.38 187 LEU A CA 1
ATOM 1370 C C . LEU A 1 187 ? 5.068 -1.649 -15.889 1.00 94.38 187 LEU A C 1
ATOM 1372 O O . LEU A 1 187 ? 4.414 -1.915 -16.899 1.00 94.38 187 LEU A O 1
ATOM 1376 N N . PHE A 1 188 ? 4.677 -0.734 -15.015 1.00 92.75 188 PHE A N 1
ATOM 1377 C CA . PHE A 1 188 ? 3.504 0.101 -15.235 1.00 92.75 188 PHE A CA 1
ATOM 1378 C C . PHE A 1 188 ? 3.640 1.424 -14.498 1.00 92.75 188 PHE A C 1
ATOM 1380 O O . PHE A 1 188 ? 4.387 1.541 -13.529 1.00 92.75 188 PHE A O 1
ATOM 1387 N N . THR A 1 189 ? 2.924 2.432 -14.977 1.00 91.31 189 THR A N 1
ATOM 1388 C CA . THR A 1 189 ? 2.755 3.690 -14.256 1.00 91.31 189 THR A CA 1
ATOM 1389 C C . THR A 1 189 ? 1.385 3.683 -13.604 1.00 91.31 189 THR A C 1
ATOM 1391 O O . THR A 1 189 ? 0.424 3.147 -14.160 1.00 91.31 189 THR A O 1
ATOM 1394 N N . ALA A 1 190 ? 1.304 4.246 -12.411 1.00 86.75 190 ALA A N 1
ATOM 1395 C CA . ALA A 1 190 ? 0.064 4.440 -11.690 1.00 86.75 190 ALA A CA 1
ATOM 1396 C C . ALA A 1 190 ? -0.029 5.914 -11.327 1.00 86.75 190 ALA A C 1
ATOM 1398 O O . ALA A 1 190 ? 0.901 6.477 -10.755 1.00 86.75 190 ALA A O 1
ATOM 1399 N N . ASN A 1 191 ? -1.143 6.530 -11.687 1.00 81.06 191 ASN A N 1
ATOM 1400 C CA . ASN A 1 191 ? -1.484 7.876 -11.292 1.00 81.06 191 ASN A CA 1
ATOM 1401 C C . ASN A 1 191 ? -2.652 7.812 -10.308 1.00 81.06 191 ASN A C 1
ATOM 1403 O O . ASN A 1 191 ? -3.744 7.346 -10.641 1.00 81.06 191 ASN A O 1
ATOM 1407 N N . GLY A 1 192 ? -2.419 8.286 -9.093 1.00 65.25 192 GLY A N 1
ATOM 1408 C CA . GLY A 1 192 ? -3.404 8.436 -8.033 1.00 65.25 192 GLY A CA 1
ATOM 1409 C C . GLY A 1 192 ? -4.405 9.560 -8.302 1.00 65.25 192 GLY A C 1
ATOM 1410 O O . GLY A 1 192 ? -4.806 10.245 -7.373 1.00 65.25 192 GLY A O 1
ATOM 1411 N N . SER A 1 193 ? -4.845 9.781 -9.543 1.00 48.50 193 SER A N 1
ATOM 1412 C CA . SER A 1 193 ? -5.759 10.886 -9.861 1.00 48.50 193 SER A CA 1
ATOM 1413 C C . SER A 1 193 ? -7.231 10.611 -9.497 1.00 48.50 193 SER A C 1
ATOM 1415 O O . SER A 1 193 ? -8.120 11.320 -9.969 1.00 48.50 193 SER A O 1
ATOM 1417 N N . LEU A 1 194 ? -7.517 9.597 -8.674 1.00 44.91 194 LEU A N 1
ATOM 1418 C CA . LEU A 1 194 ? -8.840 9.381 -8.069 1.00 44.91 194 LEU A CA 1
ATOM 1419 C C . LEU A 1 194 ? -8.843 9.468 -6.544 1.00 44.91 194 LEU A C 1
ATOM 1421 O O . LEU A 1 194 ? -9.910 9.377 -5.945 1.00 44.91 194 LEU A O 1
ATOM 1425 N N . LEU A 1 195 ? -7.692 9.734 -5.924 1.00 43.88 195 LEU A N 1
ATOM 1426 C CA . LEU A 1 195 ? -7.629 10.134 -4.530 1.00 43.88 195 LEU A CA 1
ATOM 1427 C C . LEU A 1 195 ? -7.086 11.566 -4.451 1.00 43.88 195 LEU A C 1
ATOM 1429 O O . LEU A 1 195 ? -5.985 11.802 -3.966 1.00 43.88 195 LEU A O 1
ATOM 1433 N N . GLN A 1 196 ? -7.930 12.559 -4.773 1.00 45.41 196 GLN A N 1
ATOM 1434 C CA . GLN A 1 196 ? -8.060 13.590 -3.737 1.00 45.41 196 GLN A CA 1
ATOM 1435 C C . GLN A 1 196 ? -8.300 12.787 -2.468 1.00 45.41 196 GLN A C 1
ATOM 1437 O O . GLN A 1 196 ? -9.245 11.993 -2.481 1.00 45.41 196 GLN A O 1
ATOM 1442 N N . ALA A 1 197 ? -7.407 12.879 -1.475 1.00 51.22 197 ALA A N 1
ATOM 1443 C CA . ALA A 1 197 ? -7.636 12.258 -0.180 1.00 51.22 197 ALA A CA 1
ATOM 1444 C C . ALA A 1 197 ? -9.113 12.484 0.129 1.00 51.22 197 ALA A C 1
ATOM 1446 O O . ALA A 1 197 ? -9.558 13.637 0.187 1.00 51.22 197 ALA A O 1
ATOM 1447 N N . GLY A 1 198 ? -9.901 11.403 0.115 1.00 56.44 198 GLY A N 1
ATOM 1448 C CA . GLY A 1 198 ? -11.332 11.548 0.324 1.00 56.44 198 GLY A CA 1
ATOM 1449 C C . GLY A 1 198 ? -11.506 12.281 1.646 1.00 56.44 198 GLY A C 1
ATOM 1450 O O . GLY A 1 198 ? -10.615 12.237 2.497 1.00 56.44 198 GLY A O 1
ATOM 1451 N N . THR A 1 199 ? -12.622 12.974 1.856 1.00 74.88 199 THR A N 1
ATOM 1452 C CA . THR A 1 199 ? -12.889 13.460 3.211 1.00 74.88 199 THR A CA 1
ATOM 1453 C C . THR A 1 199 ? -12.772 12.270 4.158 1.00 74.88 199 THR A C 1
ATOM 1455 O O . THR A 1 199 ? -13.452 11.265 3.952 1.00 74.88 199 THR A O 1
ATOM 1458 N N . LEU A 1 200 ? -11.863 12.357 5.133 1.00 84.62 200 LEU A N 1
ATOM 1459 C CA . LEU A 1 200 ? -11.692 11.307 6.122 1.00 84.62 200 LEU A CA 1
ATOM 1460 C C . LEU A 1 200 ? -13.018 11.140 6.854 1.00 84.62 200 LEU A C 1
ATOM 1462 O O . LEU A 1 200 ? -13.407 11.996 7.647 1.00 84.62 200 LEU A O 1
ATOM 1466 N N . VAL A 1 201 ? -13.710 10.040 6.578 1.00 88.12 201 VAL A N 1
ATOM 1467 C CA . VAL A 1 201 ? -14.876 9.637 7.354 1.00 88.12 201 VAL A CA 1
ATOM 1468 C C . VAL A 1 201 ? -14.390 8.574 8.309 1.00 88.12 201 VAL A C 1
ATOM 1470 O O . VAL A 1 201 ? -13.926 7.519 7.882 1.00 88.12 201 VAL A O 1
ATOM 1473 N N . SER A 1 202 ? -14.475 8.861 9.601 1.00 93.94 202 SER A N 1
ATOM 1474 C CA . SER A 1 202 ? -14.126 7.911 10.643 1.00 93.94 202 SER A CA 1
ATOM 1475 C C . SER A 1 202 ? -15.188 7.868 11.730 1.00 93.94 202 SER A C 1
ATOM 1477 O O . SER A 1 202 ? -15.937 8.821 11.943 1.00 93.94 202 SER A O 1
ATOM 1479 N N . SER A 1 203 ? -15.296 6.722 12.392 1.00 95.50 203 SER A N 1
ATOM 1480 C CA . SER A 1 203 ? -16.196 6.530 13.527 1.00 95.50 203 SER A CA 1
ATOM 1481 C C . SER A 1 203 ? -15.670 5.428 14.436 1.00 95.50 203 SER A C 1
ATOM 1483 O O . SER A 1 203 ? -14.942 4.538 13.995 1.00 95.50 203 SER A O 1
ATOM 1485 N N . VAL A 1 204 ? -16.049 5.484 15.711 1.00 97.00 204 VAL A N 1
ATOM 1486 C CA . VAL A 1 204 ? -15.864 4.371 16.643 1.00 97.00 204 VAL A CA 1
ATOM 1487 C C . VAL A 1 204 ? -17.223 3.724 16.859 1.00 97.00 204 VAL A C 1
ATOM 1489 O O . VAL A 1 204 ? -18.189 4.420 17.161 1.00 97.00 204 VAL A O 1
ATOM 1492 N N . GLN A 1 205 ? -17.294 2.410 16.677 1.00 97.88 205 GLN A N 1
ATOM 1493 C CA . GLN A 1 205 ? -18.539 1.648 16.688 1.00 97.88 205 GLN A CA 1
ATOM 1494 C C . GLN A 1 205 ? -18.480 0.585 17.788 1.00 97.88 205 GLN A C 1
ATOM 1496 O O . GLN A 1 205 ? -17.484 -0.141 17.855 1.00 97.88 205 GLN A O 1
ATOM 1501 N N . PRO A 1 206 ? -19.496 0.456 18.655 1.00 98.00 206 PRO A N 1
ATOM 1502 C CA . PRO A 1 206 ? -19.559 -0.655 19.593 1.00 98.00 206 PRO A CA 1
ATOM 1503 C C . PRO A 1 206 ? -19.884 -1.956 18.851 1.00 98.00 206 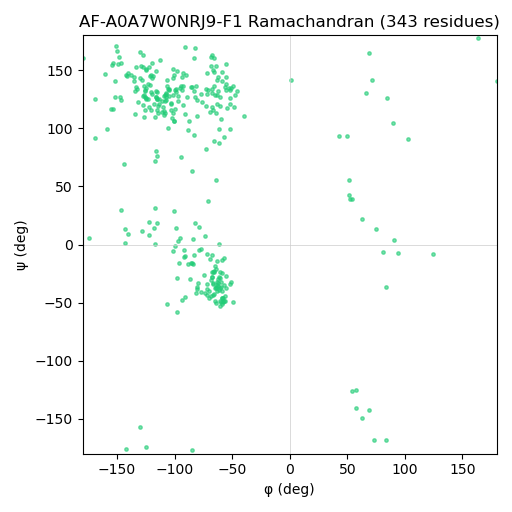PRO A C 1
ATOM 1505 O O . PRO A 1 206 ? -20.618 -1.950 17.860 1.00 98.00 206 PRO A O 1
ATOM 1508 N N . PHE A 1 207 ? -19.352 -3.073 19.340 1.00 98.25 207 PHE A N 1
ATOM 1509 C CA . PHE A 1 207 ? -19.738 -4.402 18.882 1.00 98.25 207 PHE A CA 1
ATOM 1510 C C . PHE A 1 207 ? -20.888 -4.931 19.746 1.00 98.25 207 PHE A C 1
ATOM 1512 O O . PHE A 1 207 ? -20.708 -5.175 20.939 1.00 98.25 207 PHE A O 1
ATOM 1519 N N . LEU A 1 208 ? -22.073 -5.075 19.154 1.00 96.44 208 LEU A N 1
ATOM 1520 C CA . LEU A 1 208 ? -23.305 -5.524 19.807 1.00 96.44 208 LEU A CA 1
ATOM 1521 C C . LEU A 1 208 ? -24.086 -6.414 18.840 1.00 96.44 208 LEU A C 1
ATOM 1523 O O . LEU A 1 208 ? -24.077 -6.172 17.633 1.00 96.44 208 LEU A O 1
ATOM 1527 N N . ASP A 1 209 ? -24.772 -7.427 19.370 1.00 94.62 209 ASP A N 1
ATOM 1528 C CA . ASP A 1 209 ? -25.589 -8.355 18.578 1.00 94.62 209 ASP A CA 1
ATOM 1529 C C . ASP A 1 209 ? -24.821 -8.965 17.386 1.00 94.62 209 ASP A C 1
ATOM 1531 O O . ASP A 1 209 ? -25.336 -9.073 16.275 1.00 94.62 209 ASP A O 1
ATOM 1535 N N . ASN A 1 210 ? -23.563 -9.356 17.633 1.00 95.75 210 ASN A N 1
ATOM 1536 C CA . ASN A 1 210 ? -22.633 -9.948 16.663 1.00 95.75 210 ASN A CA 1
ATOM 1537 C C . ASN A 1 210 ? -22.243 -9.046 15.473 1.00 95.75 210 ASN A C 1
ATOM 1539 O O . ASN A 1 210 ? -21.791 -9.536 14.440 1.00 95.75 210 ASN A O 1
ATOM 1543 N N . ALA A 1 211 ? -22.369 -7.723 15.604 1.00 97.31 211 ALA A N 1
ATOM 1544 C CA . ALA A 1 211 ? -21.930 -6.782 14.578 1.00 97.31 211 ALA A CA 1
ATOM 1545 C C . ALA A 1 211 ? -21.402 -5.469 15.172 1.00 97.31 211 ALA A C 1
ATOM 1547 O O . ALA A 1 211 ? -21.772 -5.061 16.272 1.00 97.31 211 ALA A O 1
ATOM 1548 N N . PHE A 1 212 ? -20.554 -4.770 14.416 1.00 97.62 212 PHE A N 1
ATOM 1549 C CA . PHE A 1 212 ? -20.211 -3.380 14.716 1.00 97.62 212 PHE A CA 1
ATOM 1550 C C . PHE A 1 212 ? -21.355 -2.463 14.281 1.00 97.62 212 PHE A C 1
ATOM 1552 O O . PHE A 1 212 ? -21.848 -2.567 13.158 1.00 97.62 212 PHE A O 1
ATOM 1559 N N . GLN A 1 213 ? -21.799 -1.590 15.184 1.00 97.06 213 GLN A N 1
ATOM 1560 C CA . GLN A 1 213 ? -23.024 -0.812 15.013 1.00 97.06 213 GLN A CA 1
ATOM 1561 C C . GLN A 1 213 ? -22.714 0.660 14.671 1.00 97.06 213 GLN A C 1
ATOM 1563 O O . GLN A 1 213 ? -22.441 1.447 15.579 1.00 97.06 213 GLN A O 1
ATOM 1568 N N . PRO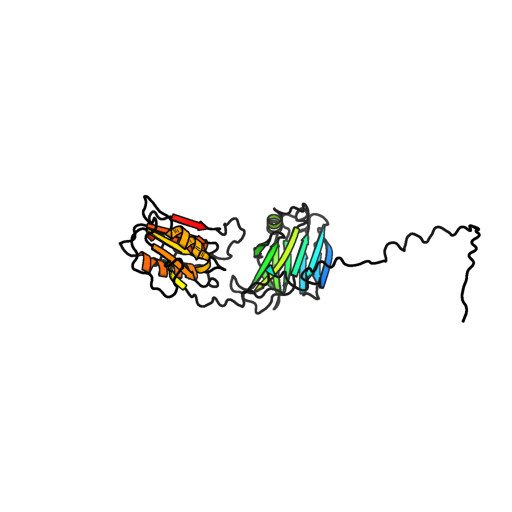 A 1 214 ? -22.791 1.091 13.396 1.00 93.06 214 PRO A N 1
ATOM 1569 C CA . PRO A 1 214 ? -22.398 2.445 12.981 1.00 93.06 214 PRO A CA 1
ATOM 1570 C C . PRO A 1 214 ? -23.299 3.558 13.527 1.00 93.06 214 PRO A C 1
ATOM 1572 O O . PRO A 1 214 ? -22.875 4.707 13.621 1.00 93.06 214 PRO A O 1
ATOM 1575 N N . THR A 1 215 ? -24.546 3.238 13.871 1.00 93.12 215 THR A N 1
ATOM 1576 C CA . THR A 1 215 ? -25.549 4.211 14.330 1.00 93.12 215 THR A CA 1
ATOM 1577 C C . THR A 1 215 ? -25.742 4.212 15.843 1.00 93.12 215 THR A C 1
ATOM 1579 O O . THR A 1 215 ? -26.511 5.027 16.353 1.00 93.12 215 THR A O 1
ATOM 1582 N N . VAL A 1 216 ? -25.096 3.294 16.566 1.00 93.69 216 VAL A N 1
ATOM 1583 C CA . VAL A 1 216 ? -25.236 3.172 18.019 1.00 93.69 216 VAL A CA 1
ATOM 1584 C C . VAL A 1 216 ? -24.077 3.911 18.687 1.00 93.69 216 VAL A C 1
ATOM 1586 O O . VAL A 1 216 ? -22.920 3.593 18.412 1.00 93.69 216 VAL A O 1
ATOM 1589 N N . PRO A 1 217 ? -24.347 4.890 19.570 1.00 93.38 217 PRO A N 1
ATOM 1590 C CA . PRO A 1 217 ? -23.294 5.554 20.325 1.00 93.38 217 PRO A CA 1
ATOM 1591 C C . PRO A 1 217 ? -22.502 4.553 21.168 1.00 93.38 217 PRO A C 1
ATOM 1593 O O . PRO A 1 217 ? -23.081 3.655 21.782 1.00 93.38 217 PRO A O 1
ATOM 1596 N N . VAL A 1 218 ? -21.183 4.736 21.244 1.00 93.88 218 VAL A N 1
ATOM 1597 C CA . VAL A 1 218 ? -20.340 3.946 22.148 1.00 93.88 218 VAL A CA 1
ATOM 1598 C C . VAL A 1 218 ? -20.772 4.242 23.591 1.00 93.88 218 VAL A C 1
ATOM 1600 O O . VAL A 1 218 ? -20.751 5.410 23.993 1.00 93.88 218 VAL A O 1
ATOM 1603 N N . PRO A 1 219 ? -21.198 3.232 24.373 1.00 90.38 219 PRO A N 1
ATOM 1604 C CA . PRO A 1 219 ? -21.584 3.451 25.760 1.00 90.38 219 PRO A CA 1
ATOM 1605 C C . PRO A 1 219 ? -20.359 3.838 26.605 1.00 90.38 219 PRO A C 1
ATOM 1607 O O . PRO A 1 219 ? -19.223 3.598 26.189 1.00 90.38 219 PRO A O 1
ATOM 1610 N N . PRO A 1 220 ? -20.552 4.405 27.810 1.00 92.25 220 PRO A N 1
ATOM 1611 C CA . PRO A 1 220 ? -19.462 4.555 28.767 1.00 92.25 220 PRO A CA 1
ATOM 1612 C C . PRO A 1 220 ? -18.756 3.212 28.987 1.00 92.25 220 PRO A C 1
ATOM 1614 O O . PRO A 1 220 ? -19.410 2.216 29.295 1.00 92.25 220 PRO A O 1
ATOM 1617 N N . LEU A 1 221 ? -17.435 3.190 28.801 1.00 94.31 221 LEU A N 1
ATOM 1618 C CA . LEU A 1 221 ? -16.639 1.969 28.891 1.00 94.31 221 LEU A CA 1
ATOM 1619 C C . LEU A 1 221 ? -16.070 1.771 30.300 1.00 94.31 221 LEU A C 1
ATOM 1621 O O . LEU A 1 221 ? -15.719 2.730 30.991 1.00 94.31 221 LEU A O 1
ATOM 1625 N N . SER A 1 222 ? -15.932 0.510 30.700 1.00 94.19 222 SER A N 1
ATOM 1626 C CA . SER A 1 222 ? -15.298 0.083 31.949 1.00 94.19 222 SER A CA 1
ATOM 1627 C C . SER A 1 222 ? -14.606 -1.273 31.787 1.00 94.19 222 SER A C 1
ATOM 1629 O O . SER A 1 222 ? -14.898 -2.005 30.850 1.00 94.19 222 SER A O 1
ATOM 1631 N N . GLY A 1 223 ? -13.685 -1.619 32.684 1.00 94.06 223 GLY A N 1
ATOM 1632 C CA . GLY A 1 223 ? -13.005 -2.914 32.651 1.00 94.06 223 GLY A CA 1
ATOM 1633 C C . GLY A 1 223 ? -12.055 -3.071 31.459 1.00 94.06 223 GLY A C 1
ATOM 1634 O O . GLY A 1 223 ? -11.349 -2.124 31.097 1.00 94.06 223 GLY A O 1
ATOM 1635 N N . ARG A 1 224 ? -11.992 -4.275 30.879 1.00 95.50 224 ARG A N 1
ATOM 1636 C CA . ARG A 1 224 ? -11.107 -4.604 29.754 1.00 95.50 224 ARG A CA 1
ATOM 1637 C C . ARG A 1 224 ? -11.793 -4.317 28.419 1.00 95.50 224 ARG A C 1
ATOM 1639 O O . ARG A 1 224 ? -12.866 -4.848 28.134 1.00 95.50 224 ARG A O 1
ATOM 1646 N N . VAL A 1 225 ? -11.130 -3.544 27.564 1.00 96.81 225 VAL A N 1
ATOM 1647 C CA . VAL A 1 225 ? -11.643 -3.132 26.251 1.00 96.81 225 VAL A CA 1
ATOM 1648 C C . VAL A 1 225 ? -10.788 -3.716 25.128 1.00 96.81 225 VAL A C 1
ATOM 1650 O O . VAL A 1 225 ? -9.568 -3.574 25.147 1.00 96.81 225 VAL A O 1
ATOM 1653 N N . ALA A 1 226 ? -11.420 -4.323 24.122 1.00 97.81 226 ALA A N 1
ATOM 1654 C CA . ALA A 1 226 ? -10.773 -4.653 22.852 1.00 97.81 226 ALA A CA 1
ATOM 1655 C C . ALA A 1 226 ? -11.096 -3.596 21.787 1.00 97.81 226 ALA A C 1
ATOM 1657 O O . ALA A 1 226 ? -12.257 -3.234 21.594 1.00 97.81 226 ALA A O 1
ATOM 1658 N N . VAL A 1 227 ? -10.080 -3.138 21.058 1.00 98.19 227 VAL A N 1
ATOM 1659 C CA . VAL A 1 227 ? -10.212 -2.183 19.950 1.00 98.19 227 VAL A CA 1
ATOM 1660 C C . VAL A 1 227 ? -9.825 -2.860 18.641 1.00 98.19 227 VAL A C 1
ATOM 1662 O O . VAL A 1 227 ? -8.663 -3.197 18.440 1.00 98.19 227 VAL A O 1
ATOM 1665 N N . CYS A 1 228 ? -10.782 -3.045 17.737 1.00 98.31 228 CYS A N 1
ATOM 1666 C CA . CYS A 1 228 ? -10.570 -3.639 16.417 1.00 98.31 228 CYS A CA 1
ATOM 1667 C C . CYS A 1 228 ? -10.350 -2.558 15.351 1.00 98.31 228 CYS A C 1
ATOM 1669 O O . CYS A 1 228 ? -11.097 -1.582 15.286 1.00 98.31 228 CYS A O 1
ATOM 1671 N N . VAL A 1 229 ? -9.353 -2.733 14.484 1.00 97.88 229 VAL A N 1
ATOM 1672 C CA . VAL A 1 229 ? -9.034 -1.785 13.406 1.00 97.88 229 VAL A CA 1
ATOM 1673 C C . VAL A 1 229 ? -8.860 -2.539 12.085 1.00 97.88 229 VAL A C 1
ATOM 1675 O O . VAL A 1 229 ? -8.035 -3.452 11.980 1.00 97.88 229 VAL A O 1
ATOM 1678 N N . HIS A 1 230 ? -9.654 -2.167 11.076 1.00 93.94 230 HIS A N 1
ATOM 1679 C CA . HIS A 1 230 ? -9.683 -2.825 9.763 1.00 93.94 230 HIS A CA 1
ATOM 1680 C C . HIS A 1 230 ? -8.584 -2.315 8.815 1.00 93.94 230 HIS A C 1
ATOM 1682 O O . HIS A 1 230 ? -8.024 -1.235 9.008 1.00 93.94 230 HIS A O 1
ATOM 1688 N N . GLY A 1 231 ? -8.262 -3.102 7.784 1.00 88.69 231 GLY A N 1
ATOM 1689 C CA . GLY A 1 231 ? -7.249 -2.783 6.771 1.00 88.69 231 GLY A CA 1
ATOM 1690 C C . GLY A 1 231 ? -7.766 -1.910 5.618 1.00 88.69 231 GLY A C 1
ATOM 1691 O O . GLY A 1 231 ? -8.929 -1.522 5.600 1.00 88.69 231 GLY A O 1
ATOM 1692 N N . ILE A 1 232 ? -6.893 -1.641 4.637 1.00 80.69 232 ILE A N 1
ATOM 1693 C CA . ILE A 1 232 ? -7.094 -0.655 3.551 1.00 80.69 232 ILE A CA 1
ATOM 1694 C C . ILE A 1 232 ? -8.229 -0.975 2.554 1.00 80.69 232 ILE A C 1
ATOM 1696 O O . ILE A 1 232 ? -8.749 -0.076 1.904 1.00 80.69 232 ILE A O 1
ATOM 1700 N N . TYR A 1 233 ? -8.610 -2.245 2.415 1.00 76.81 233 TYR A N 1
ATOM 1701 C CA . TYR A 1 233 ? -9.646 -2.706 1.471 1.00 76.81 233 TYR A CA 1
ATOM 1702 C C . TYR A 1 233 ? -10.787 -3.449 2.167 1.00 76.81 233 TYR A C 1
ATOM 1704 O O . TYR A 1 233 ? -11.483 -4.246 1.549 1.00 76.81 233 TYR A O 1
ATOM 1712 N N . THR A 1 234 ? -10.911 -3.247 3.471 1.00 83.75 234 THR A N 1
ATOM 1713 C CA . THR A 1 234 ? -11.895 -3.912 4.328 1.00 83.75 234 THR A CA 1
ATOM 1714 C C . THR A 1 234 ? -12.615 -2.860 5.150 1.00 83.75 234 THR A C 1
ATOM 1716 O O . THR A 1 234 ? -12.112 -1.744 5.272 1.00 83.75 234 THR A O 1
ATOM 1719 N N . ASP A 1 235 ? -13.723 -3.222 5.772 1.00 90.81 235 ASP A N 1
ATOM 1720 C CA . ASP A 1 235 ? -14.408 -2.411 6.775 1.00 90.81 235 ASP A CA 1
ATOM 1721 C C . ASP A 1 235 ? -14.600 -3.197 8.086 1.00 90.81 235 ASP A C 1
ATOM 1723 O O . ASP A 1 235 ? -14.051 -4.287 8.270 1.00 90.81 235 ASP A O 1
ATOM 1727 N N . LEU A 1 236 ? -15.314 -2.625 9.059 1.00 94.81 236 LEU A N 1
ATOM 1728 C CA . LEU A 1 236 ? -15.581 -3.323 10.318 1.00 94.81 236 LEU A CA 1
ATOM 1729 C C . LEU A 1 236 ? -16.491 -4.550 10.157 1.00 94.81 236 LEU A C 1
ATOM 1731 O O . LEU A 1 236 ? -16.409 -5.455 10.988 1.00 94.81 236 LEU A O 1
ATOM 1735 N N . SER A 1 237 ? -17.317 -4.635 9.110 1.00 93.44 237 SER A N 1
ATOM 1736 C CA . SER A 1 237 ? -18.148 -5.821 8.865 1.00 93.44 237 SER A CA 1
ATOM 1737 C C . SER A 1 237 ? -17.292 -7.046 8.529 1.00 93.44 237 SER A C 1
ATOM 1739 O O . SER A 1 237 ? -17.580 -8.142 9.011 1.00 93.44 237 SER A O 1
ATOM 1741 N N . ASP A 1 238 ? -16.157 -6.851 7.847 1.00 91.44 238 ASP A N 1
ATOM 1742 C CA . ASP A 1 238 ? -15.164 -7.908 7.605 1.00 91.44 238 ASP A CA 1
ATOM 1743 C C . ASP A 1 238 ? -14.508 -8.424 8.900 1.00 91.44 238 ASP A C 1
ATOM 1745 O O . ASP A 1 238 ? -13.964 -9.530 8.937 1.00 91.44 238 ASP A O 1
ATOM 1749 N N . LEU A 1 239 ? -14.551 -7.634 9.979 1.00 95.88 239 LEU A N 1
ATOM 1750 C CA . LEU A 1 239 ? -14.046 -8.011 11.300 1.00 95.88 239 LEU A CA 1
ATOM 1751 C C . LEU A 1 239 ? -15.134 -8.566 12.230 1.00 95.88 239 LEU A C 1
ATOM 1753 O O . LEU A 1 239 ? -14.832 -8.841 13.392 1.00 95.88 239 LEU A O 1
ATOM 1757 N N . ALA A 1 240 ? -16.371 -8.777 11.763 1.00 94.75 240 ALA A N 1
ATOM 1758 C CA . ALA A 1 240 ? -17.460 -9.271 12.610 1.00 94.75 240 ALA A CA 1
ATOM 1759 C C . ALA A 1 240 ? -17.106 -10.599 13.301 1.00 94.75 240 ALA A C 1
ATOM 1761 O O . ALA A 1 240 ? -17.256 -10.713 14.512 1.00 94.75 240 ALA A O 1
ATOM 1762 N N . LEU A 1 241 ? -16.509 -11.550 12.572 1.00 96.12 241 LEU A N 1
ATOM 1763 C CA . LEU A 1 241 ? -16.059 -12.832 13.136 1.00 96.12 241 LEU A CA 1
ATOM 1764 C C . LEU A 1 241 ? -14.974 -12.673 14.212 1.00 96.12 241 LEU A C 1
ATOM 1766 O O . LEU A 1 241 ? -14.921 -13.456 15.160 1.00 96.12 241 LEU A O 1
ATOM 1770 N N . LEU A 1 242 ? -14.100 -11.668 14.083 1.00 97.06 242 LEU A N 1
ATOM 1771 C CA . LEU A 1 242 ? -13.135 -11.345 15.134 1.00 97.06 242 LEU A CA 1
ATOM 1772 C C . LEU A 1 242 ? -13.865 -10.793 16.365 1.00 97.06 242 LEU A C 1
ATOM 1774 O O . LEU A 1 242 ? -13.578 -11.229 17.475 1.00 97.06 242 LEU A O 1
ATOM 1778 N N . GLY A 1 243 ? -14.827 -9.887 16.175 1.00 97.69 243 GLY A N 1
ATOM 1779 C CA . GLY A 1 243 ? -15.666 -9.371 17.259 1.00 97.69 243 GLY A CA 1
ATOM 1780 C C . GLY A 1 243 ? -16.437 -10.477 17.988 1.00 97.69 243 GLY A C 1
ATOM 1781 O O . GLY A 1 243 ? -16.391 -10.541 19.214 1.00 97.69 243 GLY A O 1
ATOM 1782 N N . GLU A 1 244 ? -17.061 -11.402 17.251 1.00 97.81 244 GLU A N 1
ATOM 1783 C CA . GLU A 1 244 ? -17.759 -12.569 17.810 1.00 97.81 244 GLU A CA 1
ATOM 1784 C C . GLU A 1 244 ? -16.810 -13.440 18.635 1.00 97.81 244 GLU A C 1
ATOM 1786 O O . GLU A 1 244 ? -17.134 -13.834 19.757 1.00 97.81 244 GLU A O 1
ATOM 1791 N N . HIS A 1 245 ? -15.614 -13.711 18.100 1.00 97.62 245 HIS A N 1
ATOM 1792 C CA . HIS A 1 245 ? -14.601 -14.473 18.816 1.00 97.62 245 HIS A CA 1
ATOM 1793 C C . HIS A 1 245 ? -14.232 -13.793 20.135 1.00 97.62 245 HIS A C 1
ATOM 1795 O O . HIS A 1 245 ? -14.297 -14.439 21.177 1.00 97.62 245 HIS A O 1
ATOM 1801 N N . LEU A 1 246 ? -13.898 -12.497 20.104 1.00 97.88 246 LEU A N 1
ATOM 1802 C CA . LEU A 1 246 ? -13.519 -11.722 21.288 1.00 97.88 246 LEU A CA 1
ATOM 1803 C C . LEU A 1 246 ? -14.649 -11.664 22.327 1.00 97.88 246 LEU A C 1
ATOM 1805 O O . LEU A 1 246 ? -14.370 -11.767 23.520 1.00 97.88 246 LEU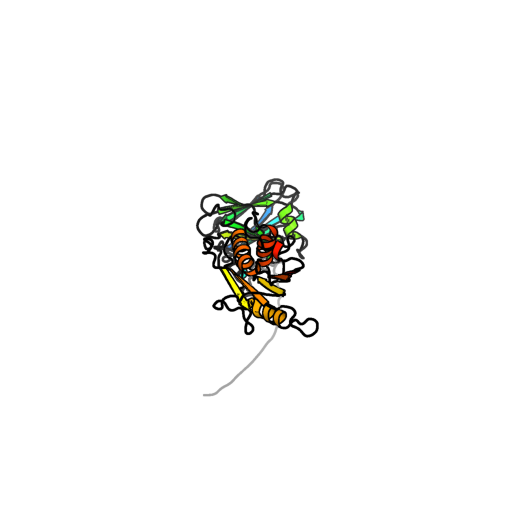 A O 1
ATOM 1809 N N . ALA A 1 247 ? -15.908 -11.567 21.888 1.00 97.31 247 ALA A N 1
ATOM 1810 C CA . ALA A 1 247 ? -17.080 -11.568 22.767 1.00 97.31 247 ALA A CA 1
ATOM 1811 C C . ALA A 1 247 ? -17.303 -12.931 23.443 1.00 97.31 247 ALA A C 1
ATOM 1813 O O . ALA A 1 247 ? -17.808 -13.002 24.564 1.00 97.31 247 ALA A O 1
ATOM 1814 N N . ALA A 1 248 ? -16.913 -14.017 22.772 1.00 96.94 248 ALA A N 1
ATOM 1815 C CA . ALA A 1 248 ? -17.020 -15.376 23.286 1.00 96.94 248 ALA A CA 1
ATOM 1816 C C . ALA A 1 248 ? -15.836 -15.798 24.176 1.00 96.94 248 ALA A C 1
ATOM 1818 O O . ALA A 1 248 ? -15.952 -16.798 24.891 1.00 96.94 248 ALA A O 1
ATOM 1819 N N . VAL A 1 249 ? -14.702 -15.081 24.155 1.00 95.81 249 VAL A N 1
ATOM 1820 C CA . VAL A 1 249 ? -13.546 -15.412 25.005 1.00 95.81 249 VAL A CA 1
ATOM 1821 C C . VAL A 1 249 ? -13.927 -15.263 26.475 1.00 95.81 249 VAL A C 1
ATOM 1823 O O . VAL A 1 249 ? -14.409 -14.218 26.914 1.00 95.81 249 VAL A O 1
ATOM 1826 N N . GLN A 1 250 ? -13.653 -16.305 27.261 1.00 96.06 250 GLN A N 1
ATOM 1827 C CA . GLN A 1 250 ? -13.876 -16.308 28.702 1.00 96.06 250 GLN A CA 1
ATOM 1828 C C . GLN A 1 250 ? -12.588 -16.565 29.481 1.00 96.06 250 GLN A C 1
ATOM 1830 O O . GLN A 1 250 ? -11.762 -17.391 29.094 1.00 96.06 250 GLN A O 1
ATOM 1835 N N . GLN A 1 251 ? -12.465 -15.920 30.640 1.00 93.75 251 GLN A N 1
ATOM 1836 C CA . GLN A 1 251 ? -11.451 -16.211 31.646 1.00 93.75 251 GLN A CA 1
ATOM 1837 C C . GLN A 1 251 ? -12.141 -16.480 32.984 1.00 93.75 251 GLN A C 1
ATOM 1839 O O . GLN A 1 251 ? -12.936 -15.676 33.463 1.00 93.75 251 GLN A O 1
ATOM 1844 N N . ALA A 1 252 ? -11.855 -17.639 33.587 1.00 93.75 252 ALA A N 1
ATOM 1845 C CA . ALA A 1 252 ? -12.467 -18.073 34.848 1.00 93.75 252 ALA A CA 1
ATOM 1846 C C . ALA A 1 252 ? -14.017 -18.022 34.845 1.00 93.75 252 ALA A C 1
ATOM 1848 O O . ALA A 1 252 ? -14.641 -17.647 35.837 1.00 93.75 252 ALA A O 1
ATOM 1849 N N . GLY A 1 253 ? -14.638 -18.396 33.717 1.00 93.62 253 GLY A N 1
ATOM 1850 C CA . GLY A 1 253 ? -16.098 -18.450 33.560 1.00 93.62 253 GLY A CA 1
ATOM 1851 C C . GLY A 1 253 ? -16.788 -17.089 33.408 1.00 93.62 253 GLY A C 1
ATOM 1852 O O . GLY A 1 253 ? -18.006 -17.011 33.548 1.00 93.62 253 GLY A O 1
ATOM 1853 N N . ARG A 1 254 ? -16.033 -16.016 33.149 1.00 94.69 254 ARG A N 1
ATOM 1854 C CA . ARG A 1 254 ? -16.550 -14.670 32.854 1.00 94.69 254 ARG A CA 1
ATOM 1855 C C . ARG A 1 254 ? -16.035 -14.200 31.494 1.00 94.69 254 ARG A C 1
ATOM 1857 O O . ARG A 1 254 ? -14.957 -14.658 31.111 1.00 94.69 254 ARG A O 1
ATOM 1864 N N . PRO A 1 255 ? -16.753 -13.315 30.778 1.00 95.94 255 PRO A N 1
ATOM 1865 C CA . PRO A 1 255 ? -16.218 -12.673 29.580 1.00 95.94 255 PRO A CA 1
ATOM 1866 C C . PRO A 1 255 ? -14.847 -12.063 29.871 1.00 95.94 255 PRO A C 1
ATOM 1868 O O . PRO A 1 255 ? -14.645 -11.461 30.925 1.00 95.94 255 PRO A O 1
ATOM 1871 N N . TYR A 1 256 ? -13.893 -12.281 28.972 1.00 96.69 256 TYR A N 1
ATOM 1872 C CA . TYR A 1 256 ? -12.554 -11.719 29.119 1.00 96.69 256 TYR A CA 1
ATOM 1873 C C . TYR A 1 256 ? -12.545 -10.217 28.826 1.00 96.69 256 TYR A C 1
ATOM 1875 O O . TYR A 1 256 ? -11.920 -9.459 29.565 1.00 96.69 256 TYR A O 1
ATOM 1883 N N . TYR A 1 257 ? -13.267 -9.800 27.782 1.00 97.50 257 TYR A N 1
ATOM 1884 C CA . TYR A 1 257 ? -13.509 -8.401 27.445 1.00 97.50 257 TYR A CA 1
ATOM 1885 C C . TYR A 1 257 ? -14.880 -7.961 27.951 1.00 97.50 257 TYR A C 1
ATOM 1887 O O . TYR A 1 257 ? -15.882 -8.626 27.692 1.00 97.50 257 TYR A O 1
ATOM 1895 N N . ASP A 1 258 ? -14.919 -6.816 28.628 1.00 96.56 258 ASP A N 1
ATOM 1896 C CA . ASP A 1 258 ? -16.160 -6.161 29.046 1.00 96.56 258 ASP A CA 1
ATOM 1897 C C . ASP A 1 258 ? -16.782 -5.382 27.879 1.00 96.56 258 ASP A C 1
ATOM 1899 O O . ASP A 1 258 ? -18.004 -5.314 27.738 1.00 96.56 258 ASP A O 1
ATOM 1903 N N . HIS A 1 259 ? -15.935 -4.826 27.004 1.00 97.50 259 HIS A N 1
ATOM 1904 C CA . HIS A 1 259 ? -16.368 -4.111 25.809 1.00 97.50 259 HIS A CA 1
ATOM 1905 C C . HIS A 1 259 ? -15.475 -4.400 24.608 1.00 97.50 259 HIS A C 1
ATOM 1907 O O . HIS A 1 259 ? -14.259 -4.561 24.723 1.00 97.50 259 HIS A O 1
ATOM 1913 N N . ILE A 1 260 ? -16.088 -4.385 23.428 1.00 98.25 260 ILE A N 1
ATOM 1914 C CA . ILE A 1 260 ? -15.402 -4.475 22.143 1.00 98.25 260 ILE A CA 1
ATOM 1915 C C . ILE A 1 260 ? -15.877 -3.293 21.304 1.00 98.25 260 ILE A C 1
ATOM 1917 O O . ILE A 1 260 ? -17.079 -3.064 21.153 1.00 98.25 260 ILE A O 1
ATOM 1921 N N . ILE A 1 261 ? -14.929 -2.529 20.777 1.00 98.25 261 ILE A N 1
ATOM 1922 C CA . ILE A 1 261 ? -15.183 -1.398 19.888 1.00 98.25 261 ILE A CA 1
ATOM 1923 C C . ILE A 1 261 ? -14.358 -1.551 18.614 1.00 98.25 261 ILE A C 1
ATOM 1925 O O . ILE A 1 261 ? -13.298 -2.173 18.615 1.00 98.25 261 ILE A O 1
ATOM 1929 N N . GLY A 1 262 ? -14.843 -0.989 17.517 1.00 97.81 262 GLY A N 1
ATOM 1930 C CA . GLY A 1 262 ? -14.156 -0.956 16.233 1.00 97.81 262 GLY A CA 1
ATOM 1931 C C . GLY A 1 262 ? -13.898 0.477 15.789 1.00 97.81 262 GLY A C 1
ATOM 1932 O O . GLY A 1 262 ? -14.736 1.347 16.012 1.00 97.81 262 GLY A O 1
ATOM 1933 N N . PHE A 1 263 ? -12.760 0.732 15.149 1.00 97.81 263 PHE A N 1
ATOM 1934 C CA . PHE A 1 263 ? -12.489 1.992 14.461 1.00 97.81 263 PHE A CA 1
ATOM 1935 C C . PHE A 1 263 ? -12.690 1.817 12.956 1.00 97.81 263 PHE A C 1
ATOM 1937 O O . PHE A 1 263 ? -11.938 1.092 12.302 1.00 97.81 263 PHE A O 1
ATOM 1944 N N . GLN A 1 264 ? -13.707 2.492 12.425 1.00 95.81 264 GLN A N 1
ATOM 1945 C CA . GLN A 1 264 ? -13.997 2.577 10.999 1.00 95.81 264 GLN A CA 1
ATOM 1946 C C . GLN A 1 264 ? -13.327 3.822 10.425 1.00 95.81 264 GLN A C 1
ATOM 1948 O O . GLN A 1 264 ? -13.438 4.898 11.017 1.00 95.81 264 GLN A O 1
ATOM 1953 N N . TYR A 1 265 ? -12.697 3.708 9.258 1.00 93.81 265 TYR A N 1
ATOM 1954 C CA . TYR A 1 265 ? -12.147 4.850 8.529 1.00 93.81 265 TYR A CA 1
ATOM 1955 C C . TYR A 1 265 ? -12.179 4.643 7.011 1.00 93.81 265 TYR A C 1
ATOM 1957 O O . TYR A 1 265 ? -12.153 3.517 6.519 1.00 93.81 265 TYR A O 1
ATOM 1965 N N . THR A 1 266 ? -12.198 5.734 6.248 1.00 85.50 266 THR A N 1
ATOM 1966 C CA . THR A 1 266 ? -11.935 5.699 4.805 1.00 85.50 266 THR A CA 1
ATOM 1967 C C . THR A 1 266 ? -10.436 5.545 4.558 1.00 85.50 266 THR A C 1
ATOM 1969 O O . THR A 1 266 ? -9.622 6.335 5.034 1.00 85.50 266 THR A O 1
ATOM 1972 N N . SER A 1 267 ? -10.042 4.502 3.830 1.00 77.69 267 SER A N 1
ATOM 1973 C CA . SER A 1 267 ? -8.635 4.088 3.732 1.00 77.69 267 SER A CA 1
ATOM 1974 C C . SER A 1 267 ? -7.804 4.830 2.680 1.00 77.69 267 SER A C 1
ATOM 1976 O O . SER A 1 267 ? -6.641 4.507 2.464 1.00 77.69 267 SER A O 1
ATOM 1978 N N . ASN A 1 268 ? -8.394 5.826 2.029 1.00 70.06 268 ASN A N 1
ATOM 1979 C CA . ASN A 1 268 ? -7.824 6.583 0.922 1.00 70.06 268 ASN A CA 1
ATOM 1980 C C . ASN A 1 268 ? -7.253 7.953 1.332 1.00 70.06 268 ASN A C 1
ATOM 1982 O O . ASN A 1 268 ? -7.268 8.901 0.548 1.00 70.06 268 ASN A O 1
ATOM 1986 N N . VAL A 1 269 ? -6.791 8.062 2.572 1.00 76.12 269 VAL A N 1
ATOM 1987 C CA . VAL A 1 269 ? -6.303 9.293 3.205 1.00 76.12 269 VAL A CA 1
ATOM 1988 C C . VAL A 1 269 ? -4.882 9.032 3.729 1.00 76.12 269 VAL A C 1
ATOM 1990 O O . VAL A 1 269 ? -4.583 7.881 4.065 1.00 76.12 269 VAL A O 1
ATOM 1993 N N . PRO A 1 270 ? -3.978 10.033 3.807 1.00 80.00 270 PRO A N 1
ATOM 1994 C CA . PRO A 1 270 ? -2.645 9.830 4.365 1.00 80.00 270 PRO A CA 1
ATOM 1995 C C . PRO A 1 270 ? -2.672 9.124 5.724 1.00 80.00 270 PRO A C 1
ATOM 1997 O O . PRO A 1 270 ? -3.452 9.466 6.614 1.00 80.00 270 PRO A O 1
ATOM 2000 N N . LEU A 1 271 ? -1.772 8.156 5.911 1.00 83.56 271 LEU A N 1
ATOM 2001 C CA . LEU A 1 271 ? -1.747 7.307 7.105 1.00 83.56 271 LEU A CA 1
ATOM 2002 C C . LEU A 1 271 ? -1.671 8.107 8.411 1.00 83.56 271 LEU A C 1
ATOM 2004 O O . LEU A 1 271 ? -2.321 7.759 9.395 1.00 83.56 271 LEU A O 1
ATOM 2008 N N . LYS A 1 272 ? -0.915 9.208 8.400 1.00 83.75 272 LYS A N 1
ATOM 2009 C CA . LYS A 1 272 ? -0.809 10.145 9.522 1.00 83.75 272 LYS A CA 1
ATOM 2010 C C . LYS A 1 272 ? -2.159 10.749 9.914 1.00 83.75 272 LYS A C 1
ATOM 2012 O O . LYS A 1 272 ? -2.428 10.912 11.104 1.00 83.75 272 LYS A O 1
ATOM 2017 N N . GLU A 1 273 ? -3.006 11.087 8.947 1.00 87.56 273 GLU A N 1
ATOM 2018 C CA . GLU A 1 273 ? -4.332 11.659 9.200 1.00 87.56 273 GLU A CA 1
ATOM 2019 C C . GLU A 1 273 ? -5.280 10.601 9.769 1.00 87.56 273 GLU A C 1
ATOM 2021 O O . GLU A 1 273 ? -5.940 10.852 10.777 1.00 87.56 273 GLU A O 1
ATOM 2026 N N . ILE A 1 274 ? -5.267 9.387 9.206 1.00 92.19 274 ILE A N 1
ATOM 2027 C CA . ILE A 1 274 ? -6.041 8.253 9.729 1.00 92.19 274 ILE A CA 1
ATOM 2028 C C . ILE A 1 274 ? -5.602 7.928 11.164 1.00 92.19 274 ILE A C 1
ATOM 2030 O O . ILE A 1 274 ? -6.436 7.826 12.062 1.00 92.19 274 ILE A O 1
ATOM 2034 N N . GLY A 1 275 ? -4.294 7.808 11.405 1.00 93.06 275 GLY A N 1
ATOM 2035 C CA . GLY A 1 275 ? -3.734 7.532 12.728 1.00 93.06 275 GLY A CA 1
ATOM 2036 C C . GLY A 1 275 ? -4.022 8.645 13.737 1.00 93.06 275 GLY A C 1
ATOM 2037 O O . GLY A 1 275 ? -4.288 8.361 14.903 1.00 93.06 275 GLY A O 1
ATOM 2038 N N . THR A 1 276 ? -4.048 9.905 13.296 1.00 92.38 276 THR A N 1
ATOM 2039 C CA . THR A 1 276 ? -4.478 11.039 14.130 1.00 92.38 276 THR A CA 1
ATOM 2040 C C . THR A 1 276 ? -5.952 10.919 14.503 1.00 92.38 276 THR A C 1
ATOM 2042 O O . THR A 1 276 ? -6.290 11.022 15.680 1.00 92.38 276 THR A O 1
ATOM 2045 N N . ALA A 1 277 ? -6.831 10.645 13.536 1.00 94.31 277 ALA A N 1
ATOM 2046 C CA . ALA A 1 277 ? -8.254 10.474 13.806 1.00 94.31 277 ALA A CA 1
ATOM 2047 C C . ALA A 1 277 ? -8.535 9.268 14.709 1.00 94.31 277 ALA A C 1
ATOM 2049 O O . ALA A 1 277 ? -9.397 9.359 15.585 1.00 94.31 277 ALA A O 1
ATOM 2050 N N . PHE A 1 278 ? -7.785 8.174 14.544 1.00 96.00 278 PHE A N 1
ATOM 2051 C CA . PHE A 1 278 ? -7.845 7.022 15.439 1.00 96.00 278 PHE A CA 1
ATOM 2052 C C . PHE A 1 278 ? -7.459 7.425 16.863 1.00 96.00 278 PHE A C 1
ATOM 2054 O O . PHE A 1 278 ? -8.246 7.218 17.786 1.00 96.00 278 PHE A O 1
ATOM 2061 N N . ALA A 1 279 ? -6.301 8.074 17.033 1.00 95.00 279 ALA A N 1
ATOM 2062 C CA . ALA A 1 279 ? -5.826 8.521 18.337 1.00 95.00 279 ALA A CA 1
ATOM 2063 C C . ALA A 1 279 ? -6.831 9.452 19.028 1.00 95.00 279 ALA A C 1
ATOM 2065 O O . ALA A 1 279 ? -7.182 9.220 20.181 1.00 95.00 279 ALA A O 1
ATOM 2066 N N . THR A 1 280 ? -7.339 10.467 18.322 1.00 93.62 280 THR A N 1
ATOM 2067 C CA . THR A 1 280 ? -8.310 11.425 18.868 1.00 93.62 280 THR A CA 1
ATOM 2068 C C . THR A 1 280 ? -9.633 10.758 19.235 1.00 93.62 280 THR A C 1
ATOM 2070 O O . THR A 1 280 ? -10.117 10.936 20.352 1.00 93.62 280 THR A O 1
ATOM 2073 N N . SER A 1 281 ? -10.216 9.976 18.323 1.00 92.25 281 SER A N 1
ATOM 2074 C CA . SER A 1 281 ? -11.542 9.382 18.539 1.00 92.25 281 SER A CA 1
ATOM 2075 C C . SER A 1 281 ? -11.519 8.375 19.682 1.00 92.25 281 SER A C 1
ATOM 2077 O O . SER A 1 281 ? -12.406 8.372 20.533 1.00 92.25 281 SER A O 1
ATOM 2079 N N . VAL A 1 282 ? -10.479 7.543 19.730 1.00 91.69 282 VAL A N 1
ATOM 2080 C CA . VAL A 1 282 ? -10.377 6.474 20.719 1.00 91.69 282 VAL A CA 1
ATOM 2081 C C . VAL A 1 282 ? -9.895 6.989 22.068 1.00 91.69 282 VAL A C 1
ATOM 2083 O O . VAL A 1 282 ? -10.460 6.587 23.077 1.00 91.69 282 VAL A O 1
ATOM 2086 N N . GLN A 1 283 ? -8.952 7.934 22.143 1.00 90.31 283 GLN A N 1
ATOM 2087 C CA . GLN A 1 283 ? -8.556 8.502 23.438 1.00 90.31 283 GLN A CA 1
ATOM 2088 C C . GLN A 1 283 ? -9.712 9.209 24.148 1.00 90.31 283 GLN A C 1
ATOM 2090 O O . GLN A 1 283 ? -9.842 9.074 25.363 1.00 90.31 283 GLN A O 1
ATOM 2095 N N . ASN A 1 284 ? -10.569 9.926 23.416 1.00 87.06 284 ASN A N 1
ATOM 2096 C CA . ASN A 1 284 ? -11.737 10.580 24.012 1.00 87.06 284 ASN A CA 1
ATOM 2097 C C . ASN A 1 284 ? -12.689 9.577 24.682 1.00 87.06 284 ASN A C 1
ATOM 2099 O O . ASN A 1 284 ? -13.306 9.897 25.692 1.00 87.06 284 ASN A O 1
ATOM 2103 N N . ILE A 1 285 ? -12.774 8.360 24.142 1.00 89.38 285 ILE A N 1
ATOM 2104 C CA . ILE A 1 285 ? -13.580 7.268 24.693 1.00 89.38 285 ILE A CA 1
ATOM 2105 C C . ILE A 1 285 ? -12.834 6.562 25.837 1.00 89.38 285 ILE A C 1
ATOM 2107 O O . ILE A 1 285 ? -13.422 6.255 26.871 1.00 89.38 285 ILE A O 1
ATOM 2111 N N . LEU A 1 286 ? -11.530 6.323 25.668 1.00 87.31 286 LEU A N 1
ATOM 2112 C CA . LEU A 1 286 ? -10.708 5.534 26.588 1.00 87.31 286 LEU A CA 1
ATOM 2113 C C . LEU A 1 286 ? -10.172 6.309 27.800 1.00 87.31 286 LEU A C 1
ATOM 2115 O O . LEU A 1 286 ? -9.626 5.705 28.715 1.00 87.31 286 LEU A O 1
ATOM 2119 N N . SER A 1 287 ? -10.320 7.633 27.855 1.00 82.75 287 SER A N 1
ATOM 2120 C CA . SER A 1 287 ? -9.869 8.433 29.010 1.00 82.75 287 SER A CA 1
ATOM 2121 C C . SER A 1 287 ? -10.767 8.276 30.253 1.00 82.75 287 SER A C 1
ATOM 2123 O O . SER A 1 287 ? -10.602 9.002 31.234 1.00 82.75 287 SER A O 1
ATOM 2125 N N . ALA A 1 288 ? -11.734 7.353 30.230 1.00 76.06 288 ALA A N 1
ATOM 2126 C CA . ALA A 1 288 ? -12.607 7.057 31.359 1.00 76.06 288 ALA A CA 1
ATOM 2127 C C . ALA A 1 288 ? -11.857 6.293 32.466 1.00 76.06 288 ALA A C 1
ATOM 2129 O O . ALA A 1 288 ? -11.194 5.290 32.216 1.00 76.06 288 ALA A O 1
ATOM 2130 N N . SER A 1 289 ? -12.022 6.722 33.721 1.00 69.19 289 SER A N 1
ATOM 2131 C CA . SER A 1 289 ? -11.308 6.175 34.891 1.00 69.19 289 SER A CA 1
ATOM 2132 C C . SER A 1 289 ? -11.666 4.731 35.262 1.00 69.19 289 SER A C 1
ATOM 2134 O O . SER A 1 289 ? -11.017 4.149 36.128 1.00 69.19 289 SER A O 1
ATOM 2136 N N . ALA A 1 290 ? -12.699 4.155 34.645 1.00 88.44 290 ALA A N 1
ATOM 2137 C CA . ALA A 1 290 ? -13.172 2.804 34.932 1.00 88.44 290 ALA A CA 1
ATOM 2138 C C . ALA A 1 290 ? -12.530 1.724 34.044 1.00 88.44 290 ALA A C 1
ATOM 2140 O O . ALA A 1 290 ? -12.811 0.543 34.244 1.00 88.44 290 ALA A O 1
ATOM 2141 N N . ILE A 1 291 ? -11.706 2.100 33.062 1.00 92.19 291 ILE A N 1
ATOM 2142 C CA . ILE A 1 291 ? -11.034 1.162 32.156 1.00 92.19 291 ILE A CA 1
ATOM 2143 C C . ILE A 1 291 ? -9.783 0.615 32.839 1.00 92.19 291 ILE A C 1
ATOM 2145 O O . ILE A 1 291 ? -8.942 1.372 33.319 1.00 92.19 291 ILE A O 1
ATOM 2149 N N . THR A 1 292 ? -9.665 -0.709 32.891 1.00 90.06 292 THR A N 1
ATOM 2150 C CA . THR A 1 292 ? -8.547 -1.401 33.544 1.00 90.06 292 THR A CA 1
ATOM 2151 C C . THR A 1 292 ? -7.472 -1.831 32.557 1.00 90.06 292 THR A C 1
ATOM 2153 O O . THR A 1 292 ? -6.308 -1.912 32.941 1.00 90.06 292 THR A O 1
ATOM 2156 N N . GLN A 1 293 ? -7.839 -2.108 31.303 1.00 93.06 293 GLN A N 1
ATOM 2157 C CA . GLN A 1 293 ? -6.903 -2.532 30.263 1.00 93.06 293 GLN A CA 1
ATOM 2158 C C . GLN A 1 293 ? -7.487 -2.318 28.862 1.00 93.06 293 GLN A C 1
ATOM 2160 O O . GLN A 1 293 ? -8.689 -2.490 28.654 1.00 93.06 293 GLN A O 1
ATOM 2165 N N . VAL A 1 294 ? -6.626 -1.994 27.894 1.00 95.12 294 VAL A N 1
ATOM 2166 C CA . VAL A 1 294 ? -7.004 -1.822 26.486 1.00 95.12 294 VAL A CA 1
ATOM 2167 C C . VAL A 1 294 ? -6.105 -2.679 25.605 1.00 95.12 294 VAL A C 1
ATOM 2169 O O . VAL A 1 294 ? -4.897 -2.466 25.561 1.00 95.12 294 VAL A O 1
ATOM 2172 N N . ASP A 1 295 ? -6.700 -3.608 24.862 1.00 96.88 295 ASP A N 1
ATOM 2173 C CA . ASP A 1 295 ? -6.001 -4.416 23.865 1.00 96.88 295 ASP A CA 1
ATOM 2174 C C . ASP A 1 295 ? -6.392 -3.945 22.449 1.00 96.88 295 ASP A C 1
ATOM 2176 O O . ASP A 1 295 ? -7.563 -3.682 22.171 1.00 96.88 295 ASP A O 1
ATOM 2180 N N . VAL A 1 296 ? -5.427 -3.825 21.534 1.00 97.69 296 VAL A N 1
ATOM 2181 C CA . VAL A 1 296 ? -5.640 -3.349 20.154 1.00 97.69 296 VAL A CA 1
ATOM 2182 C C . VAL A 1 296 ? -5.385 -4.480 19.164 1.00 97.69 296 VAL A C 1
ATOM 2184 O O . VAL A 1 296 ? -4.293 -5.040 19.134 1.00 97.69 296 VAL A O 1
ATOM 2187 N N . TYR A 1 297 ? -6.365 -4.767 18.311 1.00 97.94 297 TYR A N 1
ATOM 2188 C CA . TYR A 1 297 ? -6.310 -5.760 17.243 1.00 97.94 297 TYR A CA 1
ATOM 2189 C C . TYR A 1 297 ? -6.321 -5.061 15.888 1.00 97.94 297 TYR A C 1
ATOM 2191 O O . TYR A 1 297 ? -7.317 -4.442 15.510 1.00 97.94 297 TYR A O 1
ATOM 2199 N N . ALA A 1 298 ? -5.225 -5.169 15.141 1.00 96.75 298 ALA A N 1
ATOM 2200 C CA . ALA A 1 298 ? -5.048 -4.429 13.899 1.00 96.75 298 ALA A CA 1
ATOM 2201 C C . ALA A 1 298 ? -4.787 -5.369 12.712 1.00 96.75 298 ALA A C 1
ATOM 2203 O O . ALA A 1 298 ? -3.862 -6.180 12.731 1.00 96.75 298 ALA A O 1
ATOM 2204 N N . HIS A 1 299 ? -5.599 -5.260 11.656 1.00 93.44 299 HIS A N 1
ATOM 2205 C CA . HIS A 1 299 ? -5.457 -6.051 10.431 1.00 93.44 299 HIS A CA 1
ATOM 2206 C C . HIS A 1 299 ? -4.791 -5.287 9.270 1.00 93.44 299 HIS A C 1
ATOM 2208 O O . HIS A 1 299 ? -5.245 -4.217 8.869 1.00 93.44 299 HIS A O 1
ATOM 2214 N N . SER A 1 300 ? -3.755 -5.866 8.647 1.00 90.38 300 SER A N 1
ATOM 2215 C CA . SER A 1 300 ? -3.094 -5.299 7.457 1.00 90.38 300 SER A CA 1
ATOM 2216 C C . SER A 1 300 ? -2.627 -3.845 7.688 1.00 90.38 300 SER A C 1
ATOM 2218 O O . SER A 1 300 ? -1.919 -3.592 8.662 1.00 90.38 300 SER A O 1
ATOM 2220 N N . MET A 1 301 ? -3.010 -2.879 6.843 1.00 90.44 301 MET A N 1
ATOM 2221 C CA . MET A 1 301 ? -2.642 -1.459 6.988 1.00 90.44 301 MET A CA 1
ATOM 2222 C C . MET A 1 301 ? -3.034 -0.862 8.349 1.00 90.44 301 MET A C 1
ATOM 2224 O O . MET A 1 301 ? -2.347 0.038 8.834 1.00 90.44 301 MET A O 1
ATOM 2228 N N . ALA A 1 302 ? -4.070 -1.398 9.004 1.00 93.12 302 ALA A N 1
ATOM 2229 C CA . ALA A 1 302 ? -4.461 -0.991 10.350 1.00 93.12 302 ALA A CA 1
ATOM 2230 C C . ALA A 1 302 ? -3.291 -1.008 11.327 1.00 93.12 302 ALA A C 1
ATOM 2232 O O . ALA A 1 302 ? -3.244 -0.205 12.243 1.00 93.12 302 ALA A O 1
ATOM 2233 N N . ASN A 1 303 ? -2.336 -1.915 11.138 1.00 92.00 303 ASN A N 1
ATOM 2234 C CA . ASN A 1 303 ? -1.189 -2.011 12.017 1.00 92.00 303 ASN A CA 1
ATOM 2235 C C . ASN A 1 303 ? -0.321 -0.751 11.985 1.00 92.00 303 ASN A C 1
ATOM 2237 O O . ASN A 1 303 ? 0.157 -0.294 13.017 1.00 92.00 303 ASN A O 1
ATOM 2241 N N . LEU A 1 304 ? -0.136 -0.167 10.802 1.00 90.56 304 LEU A N 1
ATOM 2242 C CA . LEU A 1 304 ? 0.594 1.087 10.644 1.00 90.56 304 LEU A CA 1
ATOM 2243 C C . LEU A 1 304 ? -0.217 2.258 11.222 1.00 90.56 304 LEU A C 1
ATOM 2245 O O . LEU A 1 304 ? 0.340 3.101 11.920 1.00 90.56 304 LEU A O 1
ATOM 2249 N N . VAL A 1 305 ? -1.539 2.264 11.016 1.00 93.25 305 VAL A N 1
ATOM 2250 C CA . VAL A 1 305 ? -2.466 3.245 11.614 1.00 93.25 305 VAL A CA 1
ATOM 2251 C C . VAL A 1 305 ? -2.422 3.189 13.147 1.00 93.25 305 VAL A C 1
ATOM 2253 O O . VAL A 1 305 ? -2.267 4.215 13.811 1.00 93.25 305 VAL A O 1
ATOM 2256 N N . SER A 1 306 ? -2.525 1.990 13.722 1.00 94.69 306 SER A N 1
ATOM 2257 C CA . SER A 1 306 ? -2.490 1.755 15.162 1.00 94.69 306 SER A CA 1
ATOM 2258 C C . SER A 1 306 ? -1.125 2.077 15.747 1.00 94.69 306 SER A C 1
ATOM 2260 O O . SER A 1 306 ? -1.068 2.762 16.762 1.00 94.69 306 SER A O 1
ATOM 2262 N N . ARG A 1 307 ? -0.028 1.673 15.095 1.00 91.12 307 ARG A N 1
ATOM 2263 C CA . ARG A 1 307 ? 1.331 2.040 15.511 1.00 91.12 307 ARG A CA 1
ATOM 2264 C C . ARG A 1 307 ? 1.510 3.555 15.524 1.00 91.12 307 ARG A C 1
ATOM 2266 O O . ARG A 1 307 ? 1.971 4.088 16.527 1.00 91.12 307 ARG A O 1
ATOM 2273 N N . TRP A 1 308 ? 1.063 4.259 14.480 1.00 91.88 308 TRP A N 1
ATOM 2274 C CA . TRP A 1 308 ? 1.091 5.721 14.455 1.00 91.88 308 TRP A CA 1
ATOM 2275 C C . TRP A 1 308 ? 0.338 6.321 15.646 1.00 91.88 308 TRP A C 1
ATOM 2277 O O . TRP A 1 308 ? 0.890 7.158 16.354 1.00 91.88 308 TRP A O 1
ATOM 2287 N N . ALA A 1 309 ? -0.885 5.863 15.928 1.00 92.94 309 ALA A N 1
ATOM 2288 C CA . ALA A 1 309 ? -1.689 6.343 17.056 1.00 92.94 309 ALA A CA 1
ATOM 2289 C C . ALA A 1 309 ? -1.104 5.994 18.442 1.00 92.94 309 ALA A C 1
ATOM 2291 O O . ALA A 1 309 ? -1.263 6.760 19.398 1.00 92.94 309 ALA A O 1
ATOM 2292 N N . ILE A 1 310 ? -0.442 4.838 18.565 1.00 90.44 310 ILE A N 1
ATOM 2293 C CA . ILE A 1 310 ? 0.193 4.351 19.798 1.00 90.44 310 ILE A CA 1
ATOM 2294 C C . ILE A 1 310 ? 1.512 5.074 20.065 1.00 90.44 310 ILE A C 1
ATOM 2296 O O . ILE A 1 310 ? 1.792 5.390 21.218 1.00 90.44 310 ILE A O 1
ATOM 2300 N N . GLU A 1 311 ? 2.333 5.319 19.044 1.00 86.88 311 GLU A N 1
ATOM 2301 C CA . GLU A 1 311 ? 3.693 5.850 19.189 1.00 86.88 311 GLU A CA 1
ATOM 2302 C C . GLU A 1 311 ? 3.746 7.373 19.063 1.00 86.88 311 GLU A C 1
ATOM 2304 O O . GLU A 1 311 ? 4.349 8.031 19.912 1.00 86.88 311 GLU A O 1
ATOM 2309 N N . GLN A 1 312 ? 3.107 7.933 18.033 1.00 85.25 312 GLN A N 1
ATOM 2310 C CA . GLN A 1 312 ? 3.221 9.352 17.685 1.00 85.25 312 GLN A CA 1
ATOM 2311 C C . GLN A 1 312 ? 1.966 10.147 18.044 1.00 85.25 312 GLN A C 1
ATOM 2313 O O . GLN A 1 312 ? 2.044 11.186 18.704 1.00 85.25 312 GLN A O 1
ATOM 2318 N N . GLY A 1 313 ? 0.802 9.657 17.616 1.00 77.38 313 GLY A N 1
ATOM 2319 C CA . GLY A 1 313 ? -0.449 10.394 17.706 1.00 77.38 313 GLY A CA 1
ATOM 2320 C C . GLY A 1 313 ? -0.372 11.741 16.978 1.00 77.38 313 GLY A C 1
ATOM 2321 O O . GLY A 1 313 ? 0.237 11.844 15.911 1.00 77.38 313 GLY A O 1
ATOM 2322 N N . ASN A 1 314 ? -0.967 12.786 17.562 1.00 76.56 314 ASN A N 1
ATOM 2323 C CA . ASN A 1 314 ? -0.796 14.177 17.108 1.00 76.56 314 ASN A CA 1
ATOM 2324 C C . ASN A 1 314 ? -0.099 15.081 18.144 1.00 76.56 314 ASN A C 1
ATOM 2326 O O . ASN A 1 314 ? -0.221 16.303 18.091 1.00 76.56 314 ASN A O 1
ATOM 2330 N N . GLY A 1 315 ? 0.597 14.481 19.114 1.00 72.81 315 GLY A N 1
ATOM 2331 C CA . GLY A 1 315 ? 1.207 15.172 20.254 1.00 72.81 315 GLY A CA 1
ATOM 2332 C C . GLY A 1 315 ? 0.243 15.430 21.419 1.00 72.81 315 GLY A C 1
ATOM 2333 O O . GLY A 1 315 ? 0.650 15.296 22.569 1.00 72.81 315 GLY A O 1
ATOM 2334 N N . THR A 1 316 ? -1.031 15.734 21.149 1.00 78.94 316 THR A N 1
ATOM 2335 C CA . THR A 1 316 ? -2.076 15.890 22.182 1.00 78.94 316 THR A CA 1
ATOM 2336 C C . THR A 1 316 ? -2.794 14.576 22.464 1.00 78.94 316 THR A C 1
ATOM 2338 O O . THR A 1 316 ? -2.999 14.213 23.621 1.00 78.94 316 THR A O 1
ATOM 2341 N N . TYR A 1 317 ? -3.160 13.861 21.400 1.00 81.56 317 TYR A N 1
ATOM 2342 C CA . TYR A 1 317 ? -3.839 12.580 21.468 1.00 81.56 317 TYR A CA 1
ATOM 2343 C C . TYR A 1 317 ? -2.888 11.457 21.076 1.00 81.56 317 TYR A C 1
ATOM 2345 O O . TYR A 1 317 ? -2.315 11.487 19.988 1.00 81.56 317 TYR A O 1
ATOM 2353 N N . ARG A 1 318 ? -2.738 10.471 21.957 1.00 86.75 318 ARG A N 1
ATOM 2354 C CA . ARG A 1 318 ? -1.935 9.263 21.809 1.00 86.75 318 ARG A CA 1
ATOM 2355 C C . ARG A 1 318 ? -2.573 8.167 22.657 1.00 86.75 318 ARG A C 1
ATOM 2357 O O . ARG A 1 318 ? -2.759 8.344 23.857 1.00 86.75 318 ARG A O 1
ATOM 2364 N N . ILE A 1 319 ? -2.857 7.014 22.056 1.00 88.81 319 ILE A N 1
ATOM 2365 C CA . ILE A 1 319 ? -3.494 5.908 22.791 1.00 88.81 319 ILE A CA 1
ATOM 2366 C C . ILE A 1 319 ? -2.485 5.047 23.553 1.00 88.81 319 ILE A C 1
ATOM 2368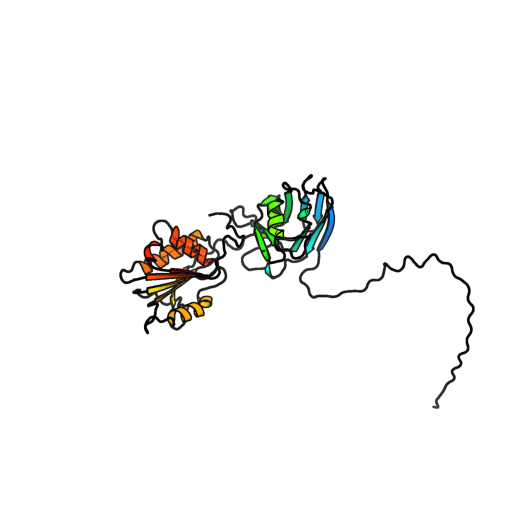 O O . ILE A 1 319 ? -2.879 4.346 24.472 1.00 88.81 319 ILE A O 1
ATOM 2372 N N . GLY A 1 320 ? -1.186 5.135 23.238 1.00 86.75 320 GLY A N 1
ATOM 2373 C CA . GLY A 1 320 ? -0.126 4.350 23.888 1.00 86.75 320 GLY A CA 1
ATOM 2374 C C . GLY A 1 320 ? -0.165 4.361 25.424 1.00 86.75 320 GLY A C 1
ATOM 2375 O O . GLY A 1 320 ? -0.163 3.286 26.015 1.00 86.75 320 GLY A O 1
ATOM 2376 N N . PRO A 1 321 ? -0.272 5.527 26.090 1.00 86.50 321 PRO A N 1
ATOM 2377 C CA . PRO A 1 321 ? -0.424 5.590 27.546 1.00 86.50 321 PRO A CA 1
ATOM 2378 C C . PRO A 1 321 ? -1.682 4.898 28.096 1.00 86.50 321 PRO A C 1
ATOM 2380 O O . PRO A 1 321 ? -1.693 4.514 29.260 1.00 86.50 321 PRO A O 1
ATOM 2383 N N . LEU A 1 322 ? -2.731 4.746 27.281 1.00 85.94 322 LEU A N 1
ATOM 2384 C CA . LEU A 1 322 ? -4.006 4.126 27.664 1.00 85.94 322 LEU A CA 1
ATOM 2385 C C . LEU A 1 322 ? -3.990 2.603 27.509 1.00 85.94 322 LEU A C 1
ATOM 2387 O O . LEU A 1 322 ? -4.864 1.938 28.055 1.00 85.94 322 LEU A O 1
ATOM 2391 N N . LEU A 1 323 ? -3.021 2.047 26.769 1.00 87.00 323 LEU A N 1
ATOM 2392 C CA . LEU A 1 323 ? -2.874 0.596 26.659 1.00 87.00 323 LEU A CA 1
ATOM 2393 C C . LEU A 1 323 ? -2.517 -0.006 28.027 1.00 87.00 323 LEU A C 1
ATOM 2395 O O . LEU A 1 323 ? -3.048 -1.057 28.369 1.00 87.00 323 LEU A O 1
ATOM 2399 N N . GLY A 1 324 ? -1.695 0.670 28.839 1.00 77.94 324 GLY A N 1
ATOM 2400 C CA . GLY A 1 324 ? -1.260 0.155 30.144 1.00 77.94 324 GLY A CA 1
ATOM 2401 C C . GLY A 1 324 ? -0.565 -1.204 29.999 1.00 77.94 324 GLY A C 1
ATOM 2402 O O . GLY A 1 324 ? 0.344 -1.337 29.183 1.00 77.94 324 GLY A O 1
ATOM 2403 N N . ASP A 1 325 ? -1.051 -2.216 30.724 1.00 84.69 325 ASP A N 1
ATOM 2404 C CA . ASP A 1 325 ? -0.646 -3.633 30.590 1.00 84.69 325 ASP A CA 1
ATOM 2405 C C . ASP A 1 325 ? -1.369 -4.364 29.430 1.00 84.69 325 ASP A C 1
ATOM 2407 O O . ASP A 1 325 ? -1.486 -5.593 29.388 1.00 84.69 325 ASP A O 1
ATOM 2411 N N . GLY A 1 326 ? -1.921 -3.582 28.506 1.00 86.25 326 GLY A N 1
ATOM 2412 C CA . GLY A 1 326 ? -2.599 -3.982 27.285 1.00 86.25 326 GLY A CA 1
ATOM 2413 C C . GLY A 1 326 ? -1.705 -4.661 26.258 1.00 86.25 326 GLY A C 1
ATOM 2414 O O . GLY A 1 326 ? -0.485 -4.502 26.239 1.00 86.25 326 GLY A O 1
ATOM 2415 N N . HIS A 1 327 ? -2.338 -5.386 25.344 1.00 92.69 327 HIS A N 1
ATOM 2416 C CA . HIS A 1 327 ? -1.683 -6.074 24.244 1.00 92.69 327 HIS A CA 1
ATOM 2417 C C . HIS A 1 327 ? -1.943 -5.364 22.922 1.00 92.69 327 HIS A C 1
ATOM 2419 O O . HIS A 1 327 ? -3.055 -4.935 22.619 1.00 92.69 327 HIS A O 1
ATOM 2425 N N . TYR A 1 328 ? -0.915 -5.320 22.085 1.00 94.06 328 TYR A N 1
ATOM 2426 C CA . TYR A 1 328 ? -1.049 -4.997 20.674 1.00 94.06 328 TYR A CA 1
ATOM 2427 C C . TYR A 1 328 ? -0.946 -6.288 19.858 1.00 94.06 328 TYR A C 1
ATOM 2429 O O . TYR A 1 328 ? 0.089 -6.956 19.861 1.00 94.06 328 TYR A O 1
ATOM 2437 N N . VAL A 1 329 ? -2.029 -6.647 19.173 1.00 95.19 329 VAL A N 1
ATOM 2438 C CA . VAL A 1 329 ? -2.151 -7.863 18.370 1.00 95.19 329 VAL A CA 1
ATOM 2439 C C . VAL A 1 329 ? -2.178 -7.489 16.893 1.00 95.19 329 VAL A C 1
ATOM 2441 O O . VAL A 1 329 ? -3.143 -6.919 16.381 1.00 95.19 329 VAL A O 1
ATOM 2444 N N . SER A 1 330 ? -1.104 -7.854 16.201 1.00 91.88 330 SER A N 1
ATOM 2445 C CA . SER A 1 330 ? -0.943 -7.620 14.771 1.00 91.88 330 SER A CA 1
ATOM 2446 C C . SER A 1 330 ? -1.432 -8.811 13.950 1.00 91.88 330 SER A C 1
ATOM 2448 O O . SER A 1 330 ? -0.929 -9.929 14.076 1.00 91.88 330 SER A O 1
ATOM 2450 N N . LEU A 1 331 ? -2.416 -8.570 13.084 1.00 88.94 331 LEU A N 1
ATOM 2451 C CA . LEU A 1 331 ? -2.993 -9.558 12.179 1.00 88.94 331 LEU A CA 1
ATOM 2452 C C . LEU A 1 331 ? -2.544 -9.250 10.750 1.00 88.94 331 LEU A C 1
ATOM 2454 O O . LEU A 1 331 ? -2.931 -8.235 10.170 1.00 88.94 331 LEU A O 1
ATOM 2458 N N . ARG A 1 332 ? -1.737 -10.145 10.166 1.00 81.56 332 ARG A N 1
ATOM 2459 C CA . ARG A 1 332 ? -1.157 -9.971 8.821 1.00 81.56 332 ARG A CA 1
ATOM 2460 C C . ARG A 1 332 ? -0.462 -8.611 8.668 1.00 81.56 332 ARG A C 1
ATOM 2462 O O . ARG A 1 332 ? -0.807 -7.842 7.770 1.00 81.56 332 ARG A O 1
ATOM 2469 N N . TYR A 1 333 ? 0.487 -8.319 9.564 1.00 65.31 333 TYR A N 1
ATOM 2470 C CA . TYR A 1 333 ? 1.336 -7.131 9.457 1.00 65.31 333 TYR A CA 1
ATOM 2471 C C . TYR A 1 333 ? 1.888 -7.028 8.027 1.00 65.31 333 TYR A C 1
ATOM 2473 O O . TYR A 1 333 ? 2.440 -8.023 7.542 1.00 65.31 333 TYR A O 1
ATOM 2481 N N . PRO A 1 334 ? 1.764 -5.879 7.343 1.00 60.31 334 PRO A N 1
ATOM 2482 C CA . PRO A 1 334 ? 2.649 -5.581 6.233 1.00 60.31 334 PRO A CA 1
ATOM 2483 C C . PRO A 1 334 ? 4.043 -5.424 6.850 1.00 60.31 334 PRO A C 1
ATOM 2485 O O . PRO A 1 334 ? 4.390 -4.364 7.356 1.00 60.31 334 PRO A O 1
ATOM 2488 N N . ASP A 1 335 ? 4.769 -6.538 6.956 1.00 45.00 335 ASP A N 1
ATOM 2489 C CA . ASP A 1 335 ? 6.117 -6.588 7.519 1.00 45.00 335 ASP A CA 1
ATOM 2490 C C . ASP A 1 335 ? 7.016 -5.603 6.770 1.00 45.00 335 ASP A C 1
ATOM 2492 O O . ASP A 1 335 ? 6.893 -5.473 5.557 1.00 45.00 335 ASP A O 1
ATOM 2496 N N . GLU A 1 336 ? 7.951 -4.958 7.468 1.00 43.94 336 GLU A N 1
ATOM 2497 C CA . GLU A 1 336 ? 9.051 -4.194 6.859 1.00 43.94 336 GLU A CA 1
ATOM 2498 C C . GLU A 1 336 ? 9.913 -5.104 5.947 1.00 43.94 336 GLU A C 1
ATOM 2500 O O . GLU A 1 336 ? 10.687 -4.629 5.121 1.00 43.94 336 GLU A O 1
ATOM 2505 N N . ARG A 1 337 ? 9.749 -6.436 6.048 1.00 39.06 337 ARG A N 1
ATOM 2506 C CA . ARG A 1 337 ? 10.297 -7.439 5.111 1.00 39.06 337 ARG A CA 1
ATOM 2507 C C . ARG A 1 337 ? 9.376 -7.815 3.950 1.00 39.06 337 ARG A C 1
ATOM 2509 O O . ARG A 1 337 ? 9.813 -8.503 3.030 1.00 39.06 337 ARG A O 1
ATOM 2516 N N . SER A 1 338 ? 8.114 -7.395 3.970 1.00 40.62 338 SER A N 1
ATOM 2517 C CA . SER A 1 338 ? 7.354 -7.238 2.735 1.00 40.62 338 SER A CA 1
ATOM 2518 C C . SER A 1 338 ? 7.792 -5.896 2.163 1.00 40.62 338 SER A C 1
ATOM 2520 O O . SER A 1 338 ? 7.569 -4.875 2.791 1.00 40.62 338 SER A O 1
ATOM 2522 N N . GLU A 1 339 ? 8.521 -5.916 1.048 1.00 39.09 339 GLU A N 1
ATOM 2523 C CA . GLU A 1 339 ? 9.245 -4.782 0.442 1.00 39.09 339 GLU A CA 1
ATOM 2524 C C . GLU A 1 339 ? 8.342 -3.631 -0.052 1.00 39.09 339 GLU A C 1
ATOM 2526 O O . GLU A 1 339 ? 8.377 -3.228 -1.211 1.00 39.09 339 GLU A O 1
ATOM 2531 N N . TYR A 1 340 ? 7.521 -3.090 0.834 1.00 39.03 340 TYR A N 1
ATOM 2532 C CA . TYR A 1 340 ? 6.800 -1.846 0.687 1.00 39.03 340 TYR A CA 1
ATOM 2533 C C . TYR A 1 340 ? 7.342 -0.916 1.765 1.00 39.03 340 TYR A C 1
ATOM 2535 O O . TYR A 1 340 ? 6.735 -0.755 2.821 1.00 39.03 340 TYR A O 1
ATOM 2543 N N . GLU A 1 341 ? 8.502 -0.307 1.509 1.00 28.56 341 GLU A N 1
ATOM 2544 C CA . GLU A 1 341 ? 8.791 0.959 2.175 1.00 28.56 341 GLU A CA 1
ATOM 2545 C C . GLU A 1 341 ? 7.692 1.944 1.748 1.00 28.56 341 GLU A C 1
ATOM 2547 O O . GLU A 1 341 ? 7.540 2.204 0.546 1.00 28.56 341 GLU A O 1
ATOM 2552 N N . PRO A 1 342 ? 6.890 2.493 2.677 1.00 36.16 342 PRO A N 1
ATOM 2553 C CA . PRO A 1 342 ? 6.135 3.685 2.365 1.00 36.16 342 PRO A CA 1
ATOM 2554 C C . PRO A 1 342 ? 7.167 4.781 2.104 1.00 36.16 342 PRO A C 1
ATOM 2556 O O . PRO A 1 342 ? 7.922 5.178 2.989 1.00 36.16 342 PRO A O 1
ATOM 2559 N N . VAL A 1 343 ? 7.225 5.238 0.857 1.00 33.72 343 VAL A N 1
ATOM 2560 C CA . VAL A 1 343 ? 7.991 6.420 0.480 1.00 33.72 343 VAL A CA 1
ATOM 2561 C C . VAL A 1 343 ? 7.401 7.599 1.262 1.00 33.72 343 VAL A C 1
ATOM 2563 O O . VAL A 1 343 ? 6.355 8.128 0.894 1.00 33.72 343 VAL A O 1
ATOM 2566 N N . GLY A 1 344 ? 8.057 7.963 2.366 1.00 34.38 344 GLY A N 1
ATOM 2567 C CA . GLY A 1 344 ? 7.739 9.125 3.198 1.00 34.38 344 GLY A CA 1
ATOM 2568 C C . GLY A 1 344 ? 7.001 8.802 4.500 1.00 34.38 344 GLY A C 1
ATOM 2569 O O . GLY A 1 344 ? 5.771 8.845 4.550 1.00 34.38 344 GLY A O 1
ATOM 2570 N N . LEU A 1 345 ? 7.774 8.570 5.566 1.00 31.09 345 LEU A N 1
ATOM 2571 C CA . LEU A 1 345 ? 7.424 9.000 6.925 1.00 31.09 345 LEU A CA 1
ATOM 2572 C C . LEU A 1 345 ? 8.080 10.352 7.213 1.00 31.09 345 LEU A C 1
ATOM 2574 O O . LEU A 1 345 ? 9.241 10.530 6.774 1.00 31.09 345 LEU A O 1
#

Radius of gyration: 31.3 Å; Cα contacts (8 Å, |Δi|>4): 706; chains: 1; bounding box: 65×71×100 Å

pLDDT: mean 80.36, std 21.33, range [27.19, 98.31]

Secondary structure (DSSP, 8-state):
--------------------SSSSSSSSS-----------S--EEEEEEEEEBTTBEEEEETTTTEEEEE-TTSBSS-EEEEEEEESS--TTT--TT-EE-SSEEEEEE-GGGB-TT-EEEEEEE-SSS---STTSEEEEEE-TT--EEEEPEEEETTTEEEEEEEHHHHHHHHTT-SSTT-EEEEEEEEE-TT-S-----EEEEEEETTEE-TTSPPPPP-EEEEEEE--TT--SGGGHHHHHHHHH-EETTEES-SEEEEEEE-SSS-HHHHHHHHHHHHHHHHT-TTEEEEEEEEETTHHHHHHHHHHTTTSS--SHHHHTT--EEEES---TTSS---S--

Sequence (3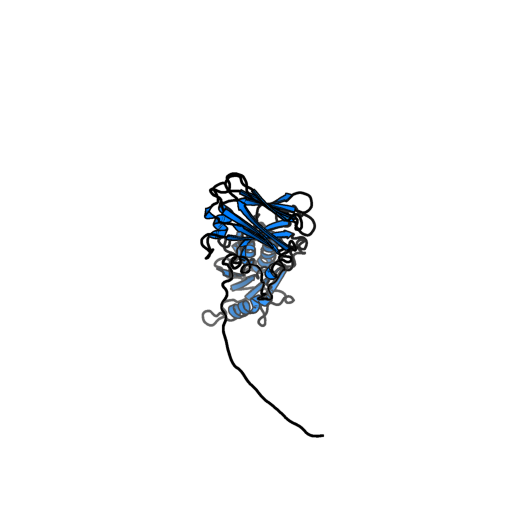45 aa):
MKAKPSLLRSVRANIFAPLSDQSRIRVLCLAATIFCASIADGATLFSQTAKIGRSGGTVGSSTADVFVTIDPGAFTRRSPVTLTVDSTQPKRLLGDGFLISPHGVSLRLSPDVLSASATLTVILPFAGAYDASTSATTMIVETRDGRRLAVPSTLSGDSHLAGRLDAATIRSLDLHGKDHGRIVLRLFTANGSLLQAGTLVSSVQPFLDNAFQPTVPVPPLSGRVAVCVHGIYTDLSDLALLGEHLAAVQQAGRPYYDHIIGFQYTSNVPLKEIGTAFATSVQNILSASAITQVDVYAHSMANLVSRWAIEQGNGTYRIGPLLGDGHYVSLRYPDERSEYEPVGL

Foldseek 3Di:
DDDDDDDDDDDDDDDDDDDDDDDPPPPPPDDDDDDPPPVDPFDWPDKDKDFAAQCWDKDDDPVQFKIKTKHRRQFQGTWIKMKIKTQADDVVVPDPQKQKRGIKIKIKTFLVRGDQFIKMKIKHFTDDFDDPPQPFKWKWKAWPVGQIDTFDWDDDPGTITIGMDGSVNVVVSCPPDPPNTMTMIIIMIIGSPRDPPPPKDKDKFWQDPLFTDRPDDDPQDAEEEEEEEEDQPDFRRVCSVVSVVQQPDDDPRHRPHPTYMYMGINNSHPLLVLLLCVQVNVCVRLVDPRYDAYEYEAEESRLSSLCCQLPPHPVVGHCVVSRPVYYYHYHPYCDVVSVDDPRDD